Protein AF-A0A2D8RAI4-F1 (afdb_monomer_lite)

Secondary structure (DSSP, 8-state):
----------------------PPPTHHHHHHHHHHHHHHHHHHHHHHHHHHHH-SS-EEHHHHHHHHHSTTT--S-TTGGGSHHHHHHHHHHHHHHHHHHHHH-TTEEEETTEEEE-PPPGGGGS---------------HHHHHHHHHHHTHHHHHHHH-THHHHH--HHHHHHHHHHHHHHHHHHHHHHHHTTSSSSSSS---

Structure (mmCIF, N/CA/C/O backbone):
data_AF-A0A2D8RAI4-F1
#
_entry.id   AF-A0A2D8RAI4-F1
#
loop_
_atom_site.group_PDB
_atom_site.id
_atom_site.type_symbol
_atom_site.label_atom_id
_atom_site.label_alt_id
_atom_site.label_comp_id
_atom_site.label_asym_id
_atom_site.label_entity_id
_atom_site.label_seq_id
_atom_site.pdbx_PDB_ins_code
_atom_site.Cartn_x
_atom_site.Cartn_y
_atom_site.Cartn_z
_atom_site.occupancy
_atom_site.B_iso_or_equiv
_atom_site.auth_seq_id
_atom_site.auth_comp_id
_atom_site.auth_asym_id
_atom_site.auth_atom_id
_atom_site.pdbx_PDB_model_num
ATOM 1 N N . MET A 1 1 ? 15.502 38.979 -84.851 1.00 39.94 1 MET A N 1
ATOM 2 C CA . MET A 1 1 ? 15.389 40.348 -84.299 1.00 39.94 1 MET A CA 1
ATOM 3 C C . MET A 1 1 ? 13.949 40.596 -83.844 1.00 39.94 1 MET A C 1
ATOM 5 O O . MET A 1 1 ? 13.059 40.197 -84.576 1.00 39.94 1 MET A O 1
ATOM 9 N N . GLY A 1 2 ? 13.750 41.269 -82.697 1.00 39.28 2 GLY A N 1
ATOM 10 C CA . GLY A 1 2 ? 12.462 41.803 -82.185 1.00 39.28 2 GLY A CA 1
ATOM 11 C C . GLY A 1 2 ? 11.761 40.862 -81.188 1.00 39.28 2 GLY A C 1
ATOM 12 O O . GLY A 1 2 ? 11.322 39.804 -81.605 1.00 39.28 2 GLY A O 1
ATOM 13 N N . LYS A 1 3 ? 11.843 41.019 -79.855 1.00 44.44 3 LYS A N 1
ATOM 14 C CA . LYS A 1 3 ? 11.396 42.061 -78.887 1.00 44.44 3 LYS A CA 1
ATOM 15 C C . LYS A 1 3 ? 9.892 42.033 -78.548 1.00 44.44 3 LYS A C 1
ATOM 17 O O . LYS A 1 3 ? 9.064 42.036 -79.446 1.00 44.44 3 LYS A O 1
ATOM 22 N N . SER A 1 4 ? 9.643 42.193 -77.238 1.00 44.16 4 SER A N 1
ATOM 23 C CA . SER A 1 4 ? 8.395 42.551 -76.528 1.00 44.16 4 SER A CA 1
ATOM 24 C C . SER A 1 4 ? 7.357 41.470 -76.269 1.00 44.16 4 SER A C 1
ATOM 26 O O . SER A 1 4 ? 7.123 40.630 -77.120 1.00 44.16 4 SER A O 1
ATOM 28 N N . LEU A 1 5 ? 6.573 41.513 -75.190 1.00 44.72 5 LEU A N 1
ATOM 29 C CA . LEU A 1 5 ? 6.597 42.075 -73.818 1.00 44.72 5 LEU A CA 1
ATOM 30 C C . LEU A 1 5 ? 5.154 41.785 -73.331 1.00 44.72 5 LEU A C 1
ATOM 32 O O . LEU A 1 5 ? 4.216 42.018 -74.083 1.00 44.72 5 LEU A O 1
ATOM 36 N N . LEU A 1 6 ? 5.013 41.369 -72.071 1.00 41.34 6 LEU A N 1
ATOM 37 C CA . LEU A 1 6 ? 3.860 41.580 -71.174 1.00 41.34 6 LEU A CA 1
ATOM 38 C C . LEU A 1 6 ? 2.483 40.920 -71.446 1.00 41.34 6 LEU A C 1
ATOM 40 O O . LEU A 1 6 ? 1.712 41.355 -72.288 1.00 41.34 6 LEU A O 1
ATOM 44 N N . GLN A 1 7 ? 2.169 39.948 -70.576 1.00 41.75 7 GLN A N 1
ATOM 45 C CA . GLN A 1 7 ? 1.353 40.108 -69.347 1.00 41.75 7 GLN A CA 1
ATOM 46 C C . GLN A 1 7 ? -0.182 40.310 -69.428 1.00 41.75 7 GLN A C 1
ATOM 48 O O . GLN A 1 7 ? -0.665 41.238 -70.063 1.00 41.75 7 GLN A O 1
ATOM 53 N N . GLN A 1 8 ? -0.857 39.535 -68.547 1.00 42.56 8 GLN A N 1
ATOM 54 C CA . GLN A 1 8 ? -2.230 39.628 -67.978 1.00 42.56 8 GLN A CA 1
ATOM 55 C C . GLN A 1 8 ? -3.366 39.131 -68.888 1.00 42.56 8 GLN A C 1
ATOM 57 O O . GLN A 1 8 ? -3.442 39.520 -70.041 1.00 42.56 8 GLN A O 1
ATOM 62 N N . ASN A 1 9 ? -4.325 38.291 -68.476 1.00 37.28 9 ASN A N 1
ATOM 63 C CA . ASN A 1 9 ? -4.902 37.815 -67.193 1.00 37.28 9 ASN A CA 1
ATOM 64 C C . ASN A 1 9 ? -5.728 36.524 -67.549 1.00 37.28 9 ASN A C 1
ATOM 66 O O . ASN A 1 9 ? -5.782 36.235 -68.746 1.00 37.28 9 ASN A O 1
ATOM 70 N N . PRO A 1 10 ? -6.466 35.779 -66.685 1.00 47.66 10 PRO A N 1
ATOM 71 C CA . PRO A 1 10 ? -6.683 35.853 -65.233 1.00 47.66 10 PRO A CA 1
ATOM 72 C C . PRO A 1 10 ? -6.507 34.488 -64.512 1.00 47.66 10 PRO A C 1
ATOM 74 O O . PRO A 1 10 ? -6.684 33.429 -65.108 1.00 47.66 10 PRO A O 1
ATOM 77 N N . LEU A 1 11 ? -6.240 34.477 -63.203 1.00 39.28 11 LEU A N 1
ATOM 78 C CA . LEU A 1 11 ? -6.459 33.275 -62.387 1.00 39.28 11 LEU A CA 1
ATOM 79 C C . LEU A 1 11 ? -7.321 33.614 -61.177 1.00 39.28 11 LEU A C 1
ATOM 81 O O . LEU A 1 11 ? -6.901 34.298 -60.250 1.00 39.28 11 LEU A O 1
ATOM 85 N N . HIS A 1 12 ? -8.565 33.157 -61.298 1.00 42.28 12 HIS A N 1
ATOM 86 C CA . HIS A 1 12 ? -9.387 32.534 -60.269 1.00 42.28 12 HIS A CA 1
ATOM 87 C C . HIS A 1 12 ? -8.636 32.311 -58.943 1.00 42.28 12 HIS A C 1
ATOM 89 O O . HIS A 1 12 ? -7.762 31.450 -58.851 1.00 42.28 12 HIS A O 1
ATOM 95 N N . CYS A 1 13 ? -8.980 33.083 -57.913 1.00 36.50 13 CYS A N 1
ATOM 96 C CA . CYS A 1 13 ? -8.665 32.705 -56.541 1.00 36.50 13 CYS A CA 1
ATOM 97 C C . CYS A 1 13 ? -9.749 31.722 -56.106 1.00 36.50 13 CYS A C 1
ATOM 99 O O . CYS A 1 13 ? -10.790 32.132 -55.598 1.00 36.50 13 CYS A O 1
ATOM 101 N N . ASP A 1 14 ? -9.530 30.440 -56.396 1.00 39.19 14 ASP A N 1
ATOM 102 C CA . ASP A 1 14 ? -10.228 29.378 -55.687 1.00 39.19 14 ASP A CA 1
ATOM 103 C C . ASP A 1 14 ? -9.869 29.437 -54.205 1.00 39.19 14 ASP A C 1
ATOM 105 O O . ASP A 1 14 ? -8.724 29.682 -53.808 1.00 39.19 14 ASP A O 1
ATOM 109 N N . GLU A 1 15 ? -10.911 29.243 -53.412 1.00 50.91 15 GLU A N 1
ATOM 110 C CA . GLU A 1 15 ? -10.854 29.020 -51.987 1.00 50.91 15 GLU A CA 1
ATOM 111 C C . GLU A 1 15 ? -9.975 27.814 -51.625 1.00 50.91 15 GLU A C 1
ATOM 113 O O . GLU A 1 15 ? -9.640 26.961 -52.446 1.00 50.91 15 GLU A O 1
ATOM 118 N N . ASP A 1 16 ? -9.700 27.731 -50.327 1.00 47.22 16 ASP A N 1
ATOM 119 C CA . ASP A 1 16 ? -9.258 26.532 -49.618 1.00 47.22 16 ASP A CA 1
ATOM 120 C C . ASP A 1 16 ? -7.738 26.366 -49.440 1.00 47.22 16 ASP A C 1
ATOM 122 O O . ASP A 1 16 ? -7.082 25.395 -49.831 1.00 47.22 16 ASP A O 1
ATOM 126 N N . SER A 1 17 ? -7.155 27.335 -48.729 1.00 44.81 17 SER A N 1
ATOM 127 C CA . SER A 1 17 ? -5.914 27.104 -47.987 1.00 44.81 17 SER A CA 1
ATOM 128 C C . SER A 1 17 ? -6.204 26.319 -46.707 1.00 44.81 17 SER A C 1
ATOM 130 O O . SER A 1 17 ? -6.358 26.882 -45.628 1.00 44.81 17 SER A O 1
ATOM 132 N N . ARG A 1 18 ? -6.250 24.996 -46.880 1.00 43.22 18 ARG A N 1
ATOM 133 C CA . ARG A 1 18 ? -5.755 23.944 -45.976 1.00 43.22 18 ARG A CA 1
ATOM 134 C C . ARG A 1 18 ? -5.589 24.369 -44.517 1.00 43.22 18 ARG A C 1
ATOM 136 O O . ARG A 1 18 ? -4.533 24.852 -44.107 1.00 43.22 18 ARG A O 1
ATOM 143 N N . SER A 1 19 ? -6.580 24.013 -43.704 1.00 45.97 19 SER A N 1
ATOM 144 C CA . SER A 1 19 ? -6.338 23.671 -42.305 1.00 45.97 19 SER A CA 1
ATOM 145 C C . SER A 1 19 ? -5.272 22.572 -42.238 1.00 45.97 19 SER A C 1
ATOM 147 O O . SER A 1 19 ? -5.508 21.427 -42.622 1.00 45.97 19 SER A O 1
ATOM 149 N N . ALA A 1 20 ? -4.074 22.924 -41.778 1.00 47.94 20 ALA A N 1
ATOM 150 C CA . ALA A 1 20 ? -3.104 21.938 -41.332 1.00 47.94 20 ALA A CA 1
ATOM 151 C C . ALA A 1 20 ? -3.687 21.225 -40.097 1.00 47.94 20 ALA A C 1
ATOM 153 O O . ALA A 1 20 ? -4.141 21.912 -39.179 1.00 47.94 20 ALA A O 1
ATOM 154 N N . PRO A 1 21 ? -3.691 19.883 -40.029 1.00 47.69 21 PRO A N 1
ATOM 155 C CA . PRO A 1 21 ? -4.052 19.202 -38.799 1.00 47.69 21 PRO A CA 1
ATOM 156 C C . PRO A 1 21 ? -2.964 19.494 -37.763 1.00 47.69 21 PRO A C 1
ATOM 158 O O . PRO A 1 21 ? -1.830 19.025 -37.876 1.00 47.69 21 PRO A O 1
ATOM 161 N N . THR A 1 22 ? -3.299 20.306 -36.762 1.00 54.38 22 THR A N 1
ATOM 162 C CA . THR A 1 22 ? -2.520 20.429 -35.534 1.00 54.38 22 THR A CA 1
ATOM 163 C C . THR A 1 22 ? -2.446 19.040 -34.911 1.00 54.38 22 THR A C 1
ATOM 165 O O . THR A 1 22 ? -3.451 18.513 -34.442 1.00 54.38 22 THR A O 1
ATOM 168 N N . LEU A 1 23 ? -1.269 18.415 -34.957 1.00 54.53 23 LEU A N 1
ATOM 169 C CA . LEU A 1 23 ? -0.981 17.222 -34.168 1.00 54.53 23 LEU A CA 1
ATOM 170 C C . LEU A 1 23 ? -1.236 17.579 -32.694 1.00 54.53 23 LEU A C 1
ATOM 172 O O . LEU A 1 23 ? -0.573 18.498 -32.202 1.00 54.53 23 LEU A O 1
ATOM 176 N N . PRO A 1 24 ? -2.171 16.919 -31.986 1.00 52.09 24 PRO A N 1
ATOM 177 C CA . PRO A 1 24 ? -2.300 17.125 -30.554 1.00 52.09 24 PRO A CA 1
ATOM 178 C C . PRO A 1 24 ? -0.996 16.683 -29.882 1.00 52.09 24 PRO A C 1
ATOM 180 O O . PRO A 1 24 ? -0.427 15.629 -30.183 1.00 52.09 24 PRO A O 1
ATOM 183 N N . CYS A 1 25 ? -0.469 17.562 -29.037 1.00 43.69 25 CYS A N 1
ATOM 184 C CA . CYS A 1 25 ? 0.792 17.385 -28.342 1.00 43.69 25 CYS A CA 1
ATOM 185 C C . CYS A 1 25 ? 0.736 16.155 -27.425 1.00 43.69 25 CYS A C 1
ATOM 187 O O . CYS A 1 25 ? -0.172 16.002 -26.618 1.00 43.69 25 CYS A O 1
ATOM 189 N N . ARG A 1 26 ? 1.810 15.358 -27.443 1.00 53.88 26 ARG A N 1
ATOM 190 C CA . ARG A 1 26 ? 2.151 14.253 -26.515 1.00 53.88 26 ARG A CA 1
ATOM 191 C C . ARG A 1 26 ? 1.987 14.581 -25.010 1.00 53.88 26 ARG A C 1
ATOM 193 O O . ARG A 1 26 ? 2.066 13.694 -24.166 1.00 53.88 26 ARG A O 1
ATOM 200 N N . THR A 1 27 ? 1.798 15.852 -24.660 1.00 59.59 27 THR A N 1
ATOM 201 C CA . THR A 1 27 ? 1.516 16.338 -23.305 1.00 59.59 27 THR A CA 1
ATOM 202 C C . THR A 1 27 ? 0.101 16.010 -22.833 1.00 59.59 27 THR A C 1
ATOM 20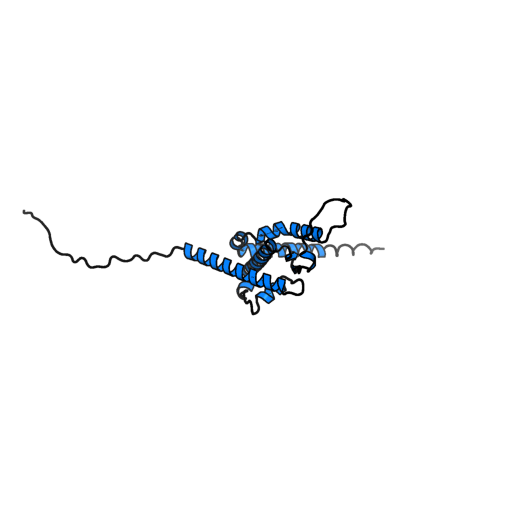4 O O . THR A 1 27 ? -0.075 15.769 -21.639 1.00 59.59 27 THR A O 1
ATOM 207 N N . ASP A 1 28 ? -0.879 15.946 -23.738 1.00 64.50 28 ASP A N 1
ATOM 208 C CA . ASP A 1 28 ? -2.281 15.688 -23.381 1.00 64.50 28 ASP A CA 1
ATOM 209 C C . ASP A 1 28 ? -2.460 14.268 -22.813 1.00 64.50 28 ASP A C 1
ATOM 211 O O . ASP A 1 28 ? -3.159 14.074 -21.816 1.00 64.50 28 ASP A O 1
ATOM 215 N N . ASP A 1 29 ? -1.714 13.293 -23.344 1.00 68.75 29 ASP A N 1
ATOM 216 C CA . ASP A 1 29 ? -1.718 11.903 -22.868 1.00 68.75 29 ASP A CA 1
ATOM 217 C C . ASP A 1 29 ? -1.158 11.766 -21.441 1.00 68.75 29 ASP A C 1
ATOM 219 O O . ASP A 1 29 ? -1.716 11.058 -20.599 1.00 68.75 29 ASP A O 1
ATOM 223 N N . MET A 1 30 ? -0.062 12.468 -21.129 1.00 69.62 30 MET A N 1
ATOM 224 C CA . MET A 1 30 ? 0.560 12.416 -19.799 1.00 69.62 30 MET A CA 1
ATOM 225 C C . MET A 1 30 ? -0.282 13.123 -18.735 1.00 69.62 30 MET A C 1
ATOM 227 O O . MET A 1 30 ? -0.356 12.653 -17.597 1.00 69.62 30 MET A O 1
ATOM 231 N N . VAL A 1 31 ? -0.916 14.243 -19.093 1.00 77.50 31 VAL A N 1
ATOM 232 C CA . VAL A 1 31 ? -1.837 14.966 -18.206 1.00 77.50 31 VAL A CA 1
ATOM 233 C C . VAL A 1 31 ? -3.068 14.107 -17.917 1.00 77.50 31 VAL A C 1
ATOM 235 O O . VAL A 1 31 ? -3.443 13.961 -16.754 1.00 77.50 31 VAL A O 1
ATOM 238 N N . SER A 1 32 ? -3.632 13.466 -18.943 1.00 79.94 32 SER A N 1
ATOM 239 C CA . SER A 1 32 ? -4.766 12.546 -18.806 1.00 79.94 32 SER A CA 1
ATOM 240 C C . SER A 1 32 ? -4.432 11.342 -17.913 1.00 79.94 32 SER A C 1
ATOM 242 O O . SER A 1 32 ? -5.171 11.029 -16.979 1.00 79.94 32 SER A O 1
ATOM 244 N N . MET A 1 33 ? -3.263 10.720 -18.105 1.00 76.06 33 MET A N 1
ATOM 245 C CA . MET A 1 33 ? -2.814 9.595 -17.277 1.00 76.06 33 MET A CA 1
ATOM 246 C C . MET A 1 33 ? -2.600 9.992 -15.809 1.00 76.06 33 MET A C 1
ATOM 248 O O . MET A 1 33 ? -3.002 9.259 -14.904 1.00 76.06 33 MET A O 1
ATOM 252 N N . ARG A 1 34 ? -2.000 11.163 -15.555 1.00 79.50 34 ARG A N 1
ATOM 253 C CA . ARG A 1 34 ? -1.833 11.693 -14.192 1.00 79.50 34 ARG A CA 1
ATOM 254 C C . ARG A 1 34 ? -3.176 11.997 -13.534 1.00 79.50 34 ARG A C 1
ATOM 256 O O . ARG A 1 34 ? -3.349 11.682 -12.361 1.00 79.50 34 ARG A O 1
ATOM 263 N N . ALA A 1 35 ? -4.132 12.553 -14.276 1.00 81.75 35 ALA A N 1
ATOM 264 C CA . ALA A 1 35 ? -5.482 12.791 -13.776 1.00 81.75 35 ALA A CA 1
ATOM 265 C C . ALA A 1 35 ? -6.194 11.476 -13.407 1.00 81.75 35 ALA A C 1
ATOM 267 O O . ALA A 1 35 ? -6.751 11.369 -12.315 1.00 81.75 35 ALA A O 1
ATOM 268 N N . ALA A 1 36 ? -6.101 10.452 -14.261 1.00 79.75 36 ALA A N 1
ATOM 269 C CA . ALA A 1 36 ? -6.667 9.131 -13.993 1.00 79.75 36 ALA A CA 1
ATOM 270 C C . ALA A 1 36 ? -6.044 8.466 -12.752 1.00 79.75 36 ALA A C 1
ATOM 272 O O . ALA A 1 36 ? -6.755 7.870 -11.939 1.00 79.75 36 ALA A O 1
ATOM 273 N N . LEU A 1 37 ? -4.725 8.597 -12.568 1.00 84.88 37 LEU A N 1
ATOM 274 C CA . LEU A 1 37 ? -4.039 8.102 -11.374 1.00 84.88 37 LEU A CA 1
ATOM 275 C C . LEU A 1 37 ? -4.536 8.805 -10.107 1.00 84.88 37 LEU A C 1
ATOM 277 O O . LEU A 1 37 ? -4.871 8.134 -9.133 1.00 84.88 37 LEU A O 1
ATOM 281 N N . SER A 1 38 ? -4.623 10.136 -10.128 1.00 88.12 38 SER A N 1
ATOM 282 C CA . SER A 1 38 ? -5.128 10.924 -9.000 1.00 88.12 38 SER A CA 1
ATOM 283 C C . SER A 1 38 ? -6.557 10.532 -8.628 1.00 88.12 38 SER A C 1
ATOM 285 O O . SER A 1 38 ? -6.842 10.301 -7.455 1.00 88.12 38 SER A O 1
ATOM 287 N N . GLN A 1 39 ? -7.434 10.365 -9.622 1.00 86.12 39 GLN A N 1
ATOM 288 C CA . GLN A 1 39 ? -8.810 9.919 -9.403 1.00 86.12 39 GLN A CA 1
ATOM 289 C C . GLN A 1 39 ? -8.860 8.521 -8.773 1.00 86.12 39 GLN A C 1
ATOM 291 O O . GLN A 1 39 ? -9.650 8.260 -7.865 1.00 86.12 39 GLN A O 1
ATOM 296 N N . ARG A 1 40 ? -7.985 7.614 -9.219 1.00 86.12 40 ARG A N 1
ATOM 297 C CA . ARG A 1 40 ? -7.876 6.274 -8.637 1.00 86.12 40 ARG A CA 1
ATOM 298 C C . ARG A 1 40 ? -7.392 6.314 -7.187 1.00 86.12 40 ARG A C 1
ATOM 300 O O . ARG A 1 40 ? -7.925 5.578 -6.360 1.00 86.12 40 ARG A O 1
ATOM 307 N N . ILE A 1 41 ? -6.408 7.159 -6.876 1.00 89.94 41 ILE A N 1
ATOM 308 C CA . ILE A 1 41 ? -5.913 7.357 -5.505 1.00 89.94 41 ILE A CA 1
ATOM 309 C C . ILE A 1 41 ? -7.037 7.881 -4.610 1.00 89.94 41 ILE A C 1
ATOM 311 O O . ILE A 1 41 ? -7.236 7.361 -3.516 1.00 89.94 41 ILE A O 1
ATOM 315 N N . GLU A 1 42 ? -7.806 8.864 -5.072 1.00 90.44 42 GLU A N 1
ATOM 316 C CA . GLU A 1 42 ? -8.934 9.410 -4.315 1.00 90.44 42 GLU A CA 1
ATOM 317 C C . GLU A 1 42 ? -10.004 8.344 -4.040 1.00 90.44 42 GLU A C 1
ATOM 319 O O . GLU A 1 42 ? -10.425 8.169 -2.895 1.00 90.44 42 GLU A O 1
ATOM 324 N N . ALA A 1 43 ? -10.379 7.561 -5.056 1.00 87.44 43 ALA A N 1
ATOM 325 C CA . ALA A 1 43 ? -11.323 6.458 -4.896 1.00 87.44 43 ALA A CA 1
ATOM 326 C C . ALA A 1 43 ? -10.834 5.416 -3.872 1.00 87.44 43 ALA A C 1
ATOM 328 O O . ALA A 1 43 ? -11.613 4.958 -3.032 1.00 87.44 43 ALA A O 1
ATOM 329 N N . LEU A 1 44 ? -9.539 5.075 -3.897 1.00 89.56 44 LEU A N 1
ATOM 330 C CA . LEU A 1 44 ? -8.926 4.182 -2.911 1.00 89.56 44 LEU A CA 1
ATOM 331 C C . LEU A 1 44 ? -8.945 4.786 -1.504 1.00 89.56 44 LEU A C 1
ATOM 333 O O . LEU A 1 44 ? -9.309 4.091 -0.560 1.00 89.56 44 LEU A O 1
ATOM 337 N N . GLN A 1 45 ? -8.599 6.066 -1.346 1.00 92.31 45 GLN A N 1
ATOM 338 C CA . GLN A 1 45 ? -8.626 6.744 -0.047 1.00 92.31 45 GLN A CA 1
ATOM 339 C C . GLN A 1 45 ? -10.035 6.757 0.560 1.00 92.31 45 GLN A C 1
ATOM 341 O O . GLN A 1 45 ? -10.185 6.472 1.748 1.00 92.31 45 GLN A O 1
ATOM 346 N N . LEU A 1 46 ? -11.066 7.028 -0.246 1.00 90.94 46 LEU A N 1
ATOM 347 C CA . LEU A 1 46 ? -12.461 6.999 0.200 1.00 90.94 46 LEU A CA 1
ATOM 348 C C . LEU A 1 46 ? -12.890 5.589 0.625 1.00 90.94 46 LEU A C 1
ATOM 350 O O . LEU A 1 46 ? -13.431 5.408 1.717 1.00 90.94 46 LEU A O 1
ATOM 354 N N . ALA A 1 47 ? -12.610 4.584 -0.207 1.00 89.81 47 ALA A N 1
ATOM 355 C CA . ALA A 1 47 ? -12.970 3.198 0.075 1.00 89.81 47 ALA A CA 1
ATOM 356 C C . ALA A 1 47 ? -12.260 2.654 1.323 1.00 89.81 47 ALA A C 1
ATOM 358 O O . ALA A 1 47 ? -12.903 2.092 2.208 1.00 89.81 47 ALA A O 1
ATOM 359 N N . ILE A 1 48 ? -10.943 2.856 1.422 1.00 90.56 48 ILE A N 1
ATOM 360 C CA . ILE A 1 48 ? -10.135 2.417 2.565 1.00 90.56 48 ILE A CA 1
ATOM 361 C C . ILE A 1 48 ? -10.579 3.140 3.838 1.00 90.56 48 ILE A C 1
ATOM 363 O O . ILE A 1 48 ? -10.759 2.492 4.866 1.00 90.56 48 ILE A O 1
ATOM 367 N N . GLY A 1 49 ? -10.792 4.458 3.780 1.00 88.94 49 GLY A N 1
ATOM 368 C CA . GLY A 1 49 ? -11.249 5.235 4.931 1.00 88.94 49 GLY A CA 1
ATOM 369 C C . GLY A 1 49 ? -12.577 4.720 5.488 1.00 88.94 49 GLY A C 1
ATOM 370 O O . GLY A 1 49 ? -12.699 4.506 6.696 1.00 88.94 49 GLY A O 1
ATOM 371 N N . GLU A 1 50 ? -13.546 4.440 4.614 1.00 89.12 50 GLU A N 1
ATOM 372 C CA . GLU A 1 50 ? -14.836 3.893 5.041 1.00 89.12 50 GLU A CA 1
ATOM 373 C C . GLU A 1 50 ? -14.705 2.472 5.600 1.00 89.12 50 GLU A C 1
ATOM 375 O O . GLU A 1 50 ? -15.288 2.166 6.644 1.00 89.12 50 GLU A O 1
ATOM 380 N N . LEU A 1 51 ? -13.895 1.615 4.971 1.00 88.94 51 LEU A N 1
ATOM 381 C CA . LEU A 1 51 ? -13.628 0.267 5.474 1.00 88.94 51 LEU A CA 1
ATOM 382 C C . LEU A 1 51 ? -13.010 0.301 6.872 1.00 88.94 51 LEU A C 1
ATOM 384 O O . LEU A 1 51 ? -13.485 -0.393 7.764 1.00 88.94 51 LEU A O 1
ATOM 388 N N . LEU A 1 52 ? -11.998 1.137 7.104 1.00 89.12 52 LEU A N 1
ATOM 389 C CA . LEU A 1 52 ? -11.348 1.233 8.413 1.00 89.12 52 LEU A CA 1
ATOM 390 C C . LEU A 1 52 ? -12.300 1.745 9.502 1.00 89.12 52 LEU A C 1
ATOM 392 O O . LEU A 1 52 ? -12.283 1.236 10.623 1.00 89.12 52 LEU A O 1
ATOM 396 N N . ARG A 1 53 ? -13.169 2.705 9.169 1.00 85.69 53 ARG A N 1
ATOM 397 C CA . ARG A 1 53 ? -14.134 3.288 10.111 1.00 85.69 53 ARG A CA 1
ATOM 398 C C . ARG A 1 53 ? -15.273 2.327 10.461 1.00 85.69 53 ARG A C 1
ATOM 400 O O . ARG A 1 53 ? -15.733 2.303 11.606 1.00 85.69 53 ARG A O 1
ATOM 407 N N . THR A 1 54 ? -15.734 1.543 9.488 1.00 85.56 54 THR A N 1
ATOM 408 C CA . THR A 1 54 ? -16.842 0.586 9.652 1.00 85.56 54 THR A CA 1
ATOM 409 C C . THR A 1 54 ? -16.393 -0.758 10.214 1.00 85.56 54 THR A C 1
ATOM 411 O O . THR A 1 54 ? -17.191 -1.452 10.853 1.00 85.56 54 THR A O 1
ATOM 414 N N . ASN A 1 55 ? -15.122 -1.127 10.036 1.00 81.81 55 ASN A N 1
ATOM 415 C CA . ASN A 1 55 ? -14.614 -2.404 10.510 1.00 81.81 55 ASN A CA 1
ATOM 416 C C . ASN A 1 55 ? -14.656 -2.496 12.046 1.00 81.81 55 ASN A C 1
ATOM 418 O O . ASN A 1 55 ? -14.439 -1.528 12.785 1.00 81.81 55 ASN A O 1
ATOM 422 N N . ARG A 1 56 ? -14.957 -3.691 12.560 1.00 69.94 56 ARG A N 1
ATOM 423 C CA . ARG A 1 56 ? -15.069 -3.952 14.004 1.00 69.94 56 ARG A CA 1
ATOM 424 C C . ARG A 1 56 ? -13.726 -4.242 14.677 1.00 69.94 56 ARG A C 1
ATOM 426 O O . ARG A 1 56 ? -13.683 -4.233 15.901 1.00 69.94 56 ARG A O 1
ATOM 433 N N . GLY A 1 57 ? -12.649 -4.425 13.914 1.00 75.94 57 GLY A N 1
ATOM 434 C CA . GLY A 1 57 ? -11.313 -4.705 14.440 1.00 75.94 57 GLY A CA 1
ATOM 435 C C . GLY A 1 57 ? -10.194 -4.388 13.442 1.00 75.94 57 GLY A C 1
ATOM 436 O O . GLY A 1 57 ? -10.470 -3.826 12.380 1.00 75.94 57 GLY A O 1
ATOM 437 N N . PRO A 1 58 ? -8.936 -4.724 13.777 1.00 79.38 58 PRO A N 1
ATOM 438 C CA . PRO A 1 58 ? -7.816 -4.577 12.855 1.00 79.38 58 PRO A CA 1
ATOM 439 C C . PRO A 1 58 ? -8.016 -5.459 11.616 1.00 79.38 58 PRO A C 1
ATOM 441 O O . PRO A 1 58 ? -8.510 -6.582 11.713 1.00 79.38 58 PRO A O 1
ATOM 444 N N . THR A 1 59 ? -7.625 -4.948 10.452 1.00 83.88 59 THR A N 1
ATOM 445 C CA . THR A 1 59 ? -7.623 -5.685 9.182 1.00 83.88 59 THR A CA 1
ATOM 446 C C . THR A 1 59 ? -6.199 -5.959 8.740 1.00 83.88 59 THR A C 1
ATOM 448 O O . THR A 1 59 ? -5.295 -5.171 9.005 1.00 83.88 59 THR A O 1
ATOM 451 N N . THR A 1 60 ? -5.990 -7.059 8.030 1.00 86.62 60 THR A N 1
ATOM 452 C CA . THR A 1 60 ? -4.727 -7.299 7.327 1.00 86.62 60 THR A CA 1
ATOM 453 C C . THR A 1 60 ? -4.734 -6.648 5.944 1.00 86.62 60 THR A C 1
ATOM 455 O O . THR A 1 60 ? -5.802 -6.398 5.377 1.00 86.62 60 THR A O 1
ATOM 458 N N . GLU A 1 61 ? -3.551 -6.416 5.369 1.00 84.44 61 GLU A N 1
ATOM 459 C CA . GLU A 1 61 ? -3.401 -5.965 3.975 1.00 84.44 61 GLU A CA 1
ATOM 460 C C . GLU A 1 61 ? -4.145 -6.894 3.001 1.00 84.44 61 GLU A C 1
ATOM 462 O O . GLU A 1 61 ? -4.891 -6.437 2.139 1.00 84.44 61 GLU A O 1
ATOM 467 N N . GLN A 1 62 ? -3.998 -8.209 3.178 1.00 82.50 62 GLN A N 1
ATOM 468 C CA . GLN A 1 62 ? -4.639 -9.213 2.327 1.00 82.50 62 GLN A CA 1
ATOM 469 C C . GLN A 1 62 ? -6.169 -9.101 2.371 1.00 82.50 62 GLN A C 1
ATOM 471 O O . GLN A 1 62 ? -6.823 -9.122 1.330 1.00 82.50 62 GLN A O 1
ATOM 476 N N . GLN A 1 63 ? -6.748 -8.921 3.561 1.00 84.19 63 GLN A N 1
ATOM 477 C CA . GLN A 1 63 ? -8.192 -8.715 3.719 1.00 84.19 63 GLN A CA 1
ATOM 478 C C . GLN A 1 63 ? -8.657 -7.392 3.103 1.00 84.19 63 GLN A C 1
ATOM 480 O O . GLN A 1 63 ? -9.728 -7.341 2.492 1.00 84.19 63 GLN A O 1
ATOM 485 N N . LEU A 1 64 ? -7.848 -6.335 3.217 1.00 84.56 64 LEU A N 1
ATOM 486 C CA . LEU A 1 64 ? -8.135 -5.044 2.598 1.00 84.56 64 LEU A CA 1
ATOM 487 C C . LEU A 1 64 ? -8.171 -5.174 1.068 1.00 84.56 64 LEU A C 1
ATOM 489 O O . LEU A 1 64 ? -9.147 -4.766 0.442 1.00 84.56 64 LEU A O 1
ATOM 493 N N . ILE A 1 65 ? -7.162 -5.822 0.475 1.00 83.12 65 ILE A N 1
ATOM 494 C CA . ILE A 1 65 ? -7.090 -6.097 -0.968 1.00 83.12 65 ILE A CA 1
ATOM 495 C C . ILE A 1 65 ? -8.290 -6.929 -1.427 1.00 83.12 65 ILE A C 1
ATOM 497 O O . ILE A 1 65 ? -8.938 -6.580 -2.413 1.00 83.12 65 ILE A O 1
ATOM 501 N N . GLN A 1 66 ? -8.630 -8.007 -0.717 1.00 83.06 66 GLN A N 1
ATOM 502 C CA . GLN A 1 66 ? -9.772 -8.861 -1.070 1.00 83.06 66 GLN A CA 1
ATOM 503 C C . GLN A 1 66 ? -11.097 -8.089 -1.050 1.00 83.06 66 GLN A C 1
ATOM 505 O O . GLN A 1 66 ? -11.917 -8.234 -1.961 1.00 83.06 66 GLN A O 1
ATOM 510 N N . THR A 1 67 ? -11.284 -7.228 -0.048 1.00 82.56 67 THR A N 1
ATOM 511 C CA . THR A 1 67 ? -12.497 -6.415 0.092 1.00 82.56 67 THR A CA 1
ATOM 512 C C . THR A 1 67 ? -12.592 -5.360 -1.010 1.00 82.56 67 THR A C 1
ATOM 514 O O . THR A 1 67 ? -13.644 -5.213 -1.625 1.00 82.56 67 THR A O 1
ATOM 517 N N . LEU A 1 68 ? -11.486 -4.680 -1.328 1.00 83.50 68 LEU A N 1
ATOM 518 C CA . LEU A 1 68 ? -11.421 -3.685 -2.408 1.00 83.50 68 LEU A CA 1
ATOM 519 C C . LEU A 1 68 ? -11.556 -4.300 -3.813 1.00 83.50 68 LEU A C 1
ATOM 521 O O . LEU A 1 68 ? -11.974 -3.613 -4.748 1.00 83.50 68 LEU A O 1
ATOM 525 N N . SER A 1 69 ? -11.208 -5.581 -3.965 1.00 81.00 69 SER A N 1
ATOM 526 C CA . SER A 1 69 ? -11.370 -6.343 -5.213 1.00 81.00 69 SER A CA 1
ATOM 527 C C . SER A 1 69 ? -12.808 -6.818 -5.437 1.00 81.00 69 SER A C 1
ATOM 529 O O . SER A 1 69 ? -13.184 -7.125 -6.565 1.00 81.00 69 SER A O 1
ATOM 531 N N . SER A 1 70 ? -13.614 -6.885 -4.378 1.00 77.25 70 SER A N 1
ATOM 532 C CA . SER A 1 70 ? -14.993 -7.375 -4.430 1.00 77.25 70 SER A CA 1
ATOM 533 C C . SER A 1 70 ? -15.996 -6.212 -4.542 1.00 77.25 70 SER A C 1
ATOM 535 O O . SER A 1 70 ? -15.679 -5.076 -4.167 1.00 77.25 70 SER A O 1
ATOM 537 N N . PRO A 1 71 ? -17.224 -6.443 -5.048 1.00 76.00 71 PRO A N 1
ATOM 538 C CA . PRO A 1 71 ? -18.302 -5.458 -4.956 1.00 76.00 71 PRO A CA 1
ATOM 539 C C . PRO A 1 71 ? -18.551 -5.056 -3.489 1.00 76.00 71 PRO A C 1
ATOM 541 O O . PRO A 1 71 ? -18.471 -5.921 -2.614 1.00 76.00 71 PRO A O 1
ATOM 544 N N . PRO A 1 72 ? -18.856 -3.778 -3.188 1.00 77.00 72 PRO A N 1
ATOM 545 C CA . PRO A 1 72 ? -19.263 -2.702 -4.104 1.00 77.00 72 PRO A CA 1
ATOM 546 C C . PRO A 1 72 ? -18.116 -1.865 -4.696 1.00 77.00 72 PRO A C 1
ATOM 548 O O . PRO A 1 72 ? -18.382 -0.990 -5.513 1.00 77.00 72 PRO A O 1
ATOM 551 N N . TYR A 1 73 ? -16.865 -2.098 -4.288 1.00 77.69 73 TYR A N 1
ATOM 552 C CA . TYR A 1 73 ? -15.739 -1.241 -4.669 1.00 77.69 73 TYR A CA 1
ATOM 553 C C . TYR A 1 73 ? -15.207 -1.570 -6.065 1.00 77.69 73 TYR A C 1
ATOM 555 O O . TYR A 1 73 ? -15.112 -0.676 -6.901 1.00 77.69 73 TYR A O 1
ATOM 563 N N . ALA A 1 74 ? -14.857 -2.841 -6.312 1.00 75.94 74 ALA A N 1
ATOM 564 C CA . ALA A 1 74 ? -14.278 -3.316 -7.577 1.00 75.94 74 ALA A CA 1
ATOM 565 C C . ALA A 1 74 ? -13.139 -2.415 -8.126 1.00 75.94 74 ALA A C 1
ATOM 567 O O . ALA A 1 74 ? -12.990 -2.237 -9.333 1.00 75.94 74 ALA A O 1
ATOM 568 N N . LEU A 1 75 ? -12.325 -1.835 -7.232 1.00 72.88 75 LEU A N 1
ATOM 569 C CA . LEU A 1 75 ? -11.277 -0.852 -7.567 1.00 72.88 75 LEU A CA 1
ATOM 570 C C . LEU A 1 75 ? -9.960 -1.507 -8.025 1.00 72.88 75 LEU A C 1
ATOM 572 O O . LEU A 1 75 ? -9.010 -0.831 -8.448 1.00 72.88 75 LEU A O 1
ATOM 576 N N . ILE A 1 76 ? -9.881 -2.832 -7.906 1.00 73.12 76 ILE A N 1
ATOM 577 C CA . ILE A 1 76 ? -8.695 -3.631 -8.195 1.00 73.12 76 ILE A CA 1
ATOM 578 C C . ILE A 1 76 ? -8.983 -4.505 -9.409 1.00 73.12 76 ILE A C 1
ATOM 580 O O . ILE A 1 76 ? -9.828 -5.396 -9.371 1.00 73.12 76 ILE A O 1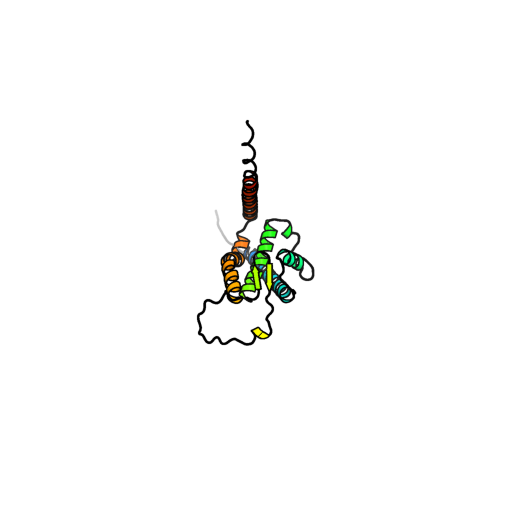
ATOM 584 N N . ASP A 1 77 ? -8.245 -4.251 -10.487 1.00 70.62 77 ASP A N 1
ATOM 585 C CA . ASP A 1 77 ? -8.312 -5.068 -11.688 1.00 70.62 77 ASP A CA 1
ATOM 586 C C . ASP A 1 77 ? -7.484 -6.347 -11.508 1.00 70.62 77 ASP A C 1
ATOM 588 O O . ASP A 1 77 ? -6.272 -6.318 -11.271 1.00 70.62 77 ASP A O 1
ATOM 592 N N . SER A 1 78 ? -8.157 -7.483 -11.671 1.00 63.53 78 SER A N 1
ATOM 593 C CA . SER A 1 78 ? -7.561 -8.817 -11.653 1.00 63.53 78 SER A CA 1
ATOM 594 C C . SER A 1 78 ? -6.451 -9.026 -12.693 1.00 63.53 78 SER A C 1
ATOM 596 O O . SER A 1 78 ? -5.584 -9.875 -12.481 1.00 63.53 78 SER A O 1
ATOM 598 N N . ALA A 1 79 ? -6.425 -8.257 -13.789 1.00 62.16 79 ALA A N 1
ATOM 599 C CA . ALA A 1 79 ? -5.353 -8.327 -14.781 1.00 62.16 79 ALA A CA 1
ATOM 600 C C . ALA A 1 79 ? -4.013 -7.801 -14.231 1.00 62.16 79 ALA A C 1
ATOM 602 O O . ALA A 1 79 ? -2.963 -8.387 -14.504 1.00 62.16 79 ALA A O 1
ATOM 603 N N . GLY A 1 80 ? -4.047 -6.758 -13.392 1.00 62.47 80 GLY A N 1
ATOM 604 C CA . GLY A 1 80 ? -2.856 -6.187 -12.752 1.00 62.47 80 GLY A CA 1
ATOM 605 C C . GLY A 1 80 ? -2.220 -7.125 -11.721 1.00 62.47 80 GLY A C 1
ATOM 606 O O . GLY A 1 80 ? -0.997 -7.197 -11.620 1.00 62.47 80 GLY A O 1
ATOM 607 N N . LEU A 1 81 ? -3.035 -7.932 -11.035 1.00 69.25 81 LEU A N 1
ATOM 608 C CA . LEU A 1 81 ? -2.590 -8.901 -10.022 1.00 69.25 81 LEU A CA 1
ATOM 609 C C . LEU A 1 81 ? -1.771 -10.077 -10.587 1.00 69.25 81 LEU A C 1
ATOM 611 O O . LEU A 1 81 ? -1.168 -10.826 -9.823 1.00 69.25 81 LEU A O 1
ATOM 615 N N . ARG A 1 82 ? -1.751 -10.273 -11.913 1.00 74.38 82 ARG A N 1
ATOM 616 C CA . ARG A 1 82 ? -1.059 -11.406 -12.558 1.00 74.38 82 ARG A CA 1
ATOM 617 C C . ARG A 1 82 ? 0.413 -11.144 -12.860 1.00 74.38 82 ARG A C 1
ATOM 619 O O . ARG A 1 82 ? 1.130 -12.083 -13.193 1.00 74.38 82 ARG A O 1
ATOM 626 N N . SER A 1 83 ? 0.863 -9.892 -12.774 1.00 79.94 83 SER A N 1
ATOM 627 C CA . SER A 1 83 ? 2.254 -9.521 -13.042 1.00 79.94 83 SER A CA 1
ATOM 628 C C . SER A 1 83 ? 2.942 -9.028 -11.765 1.00 79.94 83 SER A C 1
ATOM 630 O O . SER A 1 83 ? 2.312 -8.312 -10.98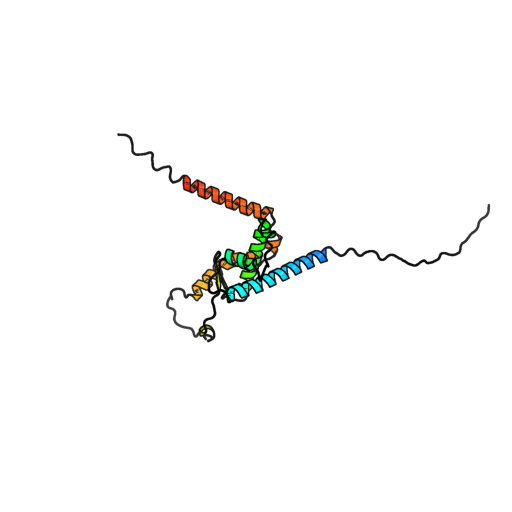5 1.00 79.94 83 SER A O 1
ATOM 632 N N . PRO A 1 84 ? 4.234 -9.344 -11.545 1.00 82.44 84 PRO A N 1
ATOM 633 C CA . PRO A 1 84 ? 4.985 -8.816 -10.404 1.00 82.44 84 PRO A CA 1
ATOM 634 C C . PRO A 1 84 ? 4.966 -7.285 -10.337 1.00 82.44 84 PRO A C 1
ATOM 636 O O . PRO A 1 84 ? 4.805 -6.714 -9.262 1.00 82.44 84 PRO A O 1
ATOM 639 N N . LEU A 1 85 ? 5.061 -6.621 -11.495 1.00 82.31 85 LEU A N 1
ATOM 640 C CA . LEU A 1 85 ? 4.986 -5.165 -11.583 1.00 82.31 85 LEU A CA 1
ATOM 641 C C . LEU A 1 85 ? 3.604 -4.637 -11.174 1.00 82.31 85 LEU A C 1
ATOM 643 O O . LEU A 1 85 ? 3.524 -3.692 -10.400 1.00 82.31 85 LEU A O 1
ATOM 647 N N . GLY A 1 86 ? 2.517 -5.242 -11.655 1.00 81.56 86 GLY A N 1
ATOM 648 C CA . GLY A 1 86 ? 1.165 -4.800 -11.309 1.00 81.56 86 GLY A CA 1
ATOM 649 C C . GLY A 1 86 ? 0.813 -5.043 -9.837 1.00 81.56 86 GLY A C 1
ATOM 650 O O . GLY A 1 86 ? 0.135 -4.214 -9.233 1.00 81.56 86 GLY A O 1
ATOM 651 N N . LEU A 1 87 ? 1.337 -6.112 -9.226 1.00 83.44 87 LEU A N 1
ATOM 652 C CA . LEU A 1 87 ? 1.249 -6.330 -7.777 1.00 83.44 87 LEU A CA 1
ATOM 653 C C . LEU A 1 87 ? 1.996 -5.249 -6.996 1.00 83.44 87 LEU A C 1
ATOM 655 O O . LEU A 1 87 ? 1.436 -4.694 -6.055 1.00 83.44 87 LEU A O 1
ATOM 659 N N . PHE A 1 88 ? 3.223 -4.919 -7.410 1.00 86.81 88 PHE A N 1
ATOM 660 C CA . PHE A 1 88 ? 3.985 -3.821 -6.815 1.00 86.81 88 PHE A CA 1
ATOM 661 C C . PHE A 1 88 ? 3.226 -2.494 -6.925 1.00 86.81 88 PHE A C 1
ATOM 663 O O . PHE A 1 88 ? 3.055 -1.803 -5.926 1.00 86.81 88 PHE A O 1
ATOM 670 N N . GLN A 1 89 ? 2.707 -2.163 -8.110 1.00 85.56 89 GLN A N 1
ATOM 671 C CA . GLN A 1 89 ? 1.950 -0.931 -8.335 1.00 85.56 89 GLN A CA 1
ATOM 672 C C . GLN A 1 89 ? 0.683 -0.870 -7.474 1.00 85.56 89 GLN A C 1
ATOM 674 O O . GLN A 1 89 ? 0.378 0.171 -6.895 1.00 85.56 89 GLN A O 1
ATOM 679 N N . LEU A 1 90 ? -0.045 -1.984 -7.349 1.00 85.12 90 LEU A N 1
ATOM 680 C CA . LEU A 1 90 ? -1.217 -2.056 -6.481 1.00 85.12 90 LEU A CA 1
ATOM 681 C C . LEU A 1 90 ? -0.842 -1.862 -5.009 1.00 85.12 90 LEU A C 1
ATOM 683 O O . LEU A 1 90 ? -1.456 -1.042 -4.328 1.00 85.12 90 LEU A O 1
ATOM 687 N N . HIS A 1 91 ? 0.158 -2.606 -4.535 1.00 87.62 91 HIS A N 1
ATOM 688 C CA . HIS A 1 91 ? 0.661 -2.507 -3.169 1.00 87.62 91 HIS A CA 1
ATOM 689 C C . HIS A 1 91 ? 1.080 -1.067 -2.854 1.00 87.62 91 HIS A C 1
ATOM 691 O O . HIS A 1 91 ? 0.640 -0.491 -1.859 1.00 87.62 91 HIS A O 1
ATOM 697 N N . PHE A 1 92 ? 1.828 -0.440 -3.764 1.00 90.50 92 PHE A N 1
ATOM 698 C CA . PHE A 1 92 ? 2.254 0.946 -3.643 1.00 90.50 92 PHE A CA 1
ATOM 699 C C . PHE A 1 92 ? 1.065 1.900 -3.490 1.00 90.50 92 PHE A C 1
ATOM 701 O O . PHE A 1 92 ? 1.055 2.715 -2.573 1.00 90.50 92 PHE A O 1
ATOM 708 N N . LEU A 1 93 ? 0.034 1.791 -4.335 1.00 89.38 93 LEU A N 1
ATOM 709 C CA . LEU A 1 93 ? -1.136 2.676 -4.269 1.00 89.38 93 LEU A CA 1
ATOM 710 C C . LEU A 1 93 ? -1.955 2.498 -2.987 1.00 89.38 93 LEU A C 1
ATOM 712 O O . LEU A 1 93 ? -2.480 3.479 -2.450 1.00 89.38 93 LEU A O 1
ATOM 716 N N . ILE A 1 94 ? -2.055 1.269 -2.480 1.00 89.44 94 ILE A N 1
ATOM 717 C CA . ILE A 1 94 ? -2.733 0.987 -1.212 1.00 89.44 94 ILE A CA 1
ATOM 718 C C . ILE A 1 94 ? -1.966 1.628 -0.056 1.00 89.44 94 ILE A C 1
ATOM 720 O O . ILE A 1 94 ? -2.563 2.369 0.725 1.00 89.44 94 ILE A O 1
ATOM 724 N N . PHE A 1 95 ? -0.651 1.415 0.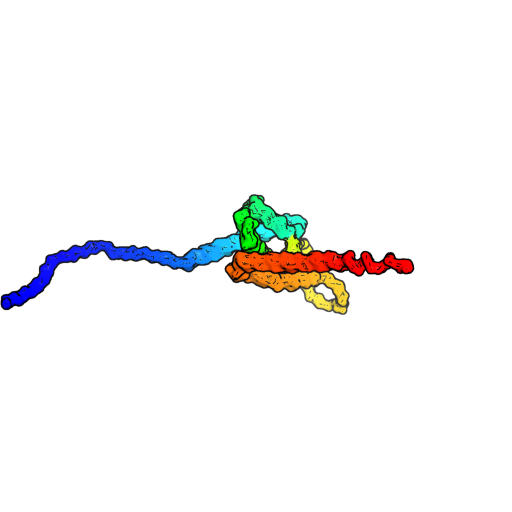032 1.00 91.06 95 PHE A N 1
ATOM 725 C CA . PHE A 1 95 ? 0.161 2.002 1.099 1.00 91.06 95 PHE A CA 1
ATOM 726 C C . PHE A 1 95 ? 0.276 3.523 0.981 1.00 91.06 95 PHE A C 1
ATOM 728 O O . PHE A 1 95 ? 0.155 4.210 1.992 1.00 91.06 95 PHE A O 1
ATOM 735 N N . HIS A 1 96 ? 0.384 4.072 -0.230 1.00 91.75 96 HIS A N 1
ATOM 736 C CA . HIS A 1 96 ? 0.286 5.512 -0.471 1.00 91.75 96 HIS A CA 1
ATOM 737 C C . HIS A 1 96 ? -1.019 6.080 0.102 1.00 91.75 96 HIS A C 1
ATOM 739 O O . HIS A 1 96 ? -1.014 7.087 0.814 1.00 91.75 96 HIS A O 1
ATOM 745 N N . SER A 1 97 ? -2.144 5.407 -0.163 1.00 92.19 97 SER A N 1
ATOM 746 C CA . SER A 1 97 ? -3.461 5.810 0.338 1.00 92.19 97 SER A CA 1
ATOM 747 C C . SER A 1 97 ? -3.550 5.695 1.861 1.00 92.19 97 SER A C 1
ATOM 749 O O . SER A 1 97 ? -4.010 6.630 2.512 1.00 92.19 97 SER A O 1
ATOM 751 N N . LEU A 1 98 ? -3.056 4.602 2.447 1.00 91.38 98 LEU A N 1
ATOM 752 C CA . LEU A 1 98 ? -3.030 4.392 3.897 1.00 91.38 98 LEU A CA 1
ATOM 753 C C . LEU A 1 98 ? -2.176 5.439 4.620 1.00 91.38 98 LEU A C 1
ATOM 755 O O . LEU A 1 98 ? -2.638 6.035 5.590 1.00 91.38 98 LEU A O 1
ATOM 759 N N . TYR A 1 99 ? -0.959 5.709 4.144 1.00 91.88 99 TYR A N 1
ATOM 760 C CA . TYR A 1 99 ? -0.083 6.719 4.739 1.00 91.88 99 TYR A CA 1
ATOM 761 C C . TYR A 1 99 ? -0.618 8.142 4.537 1.00 91.88 99 TYR A C 1
ATOM 763 O O . TYR A 1 99 ? -0.494 8.974 5.439 1.00 91.88 99 TYR A O 1
ATOM 771 N N . SER A 1 100 ? -1.278 8.417 3.408 1.00 91.88 100 SER A N 1
ATOM 772 C CA . SER A 1 100 ? -1.972 9.691 3.175 1.00 91.88 100 SER A CA 1
ATOM 773 C C . SER A 1 100 ? -3.139 9.889 4.141 1.00 91.88 100 SER A C 1
ATOM 775 O O . SER A 1 100 ? -3.297 10.972 4.704 1.00 91.88 100 SER A O 1
ATOM 777 N N . LEU A 1 101 ? -3.935 8.841 4.371 1.00 90.88 101 LEU A N 1
ATOM 778 C CA . LEU A 1 101 ? -5.012 8.859 5.358 1.00 90.88 101 LEU A CA 1
ATOM 779 C C . LEU A 1 101 ? -4.454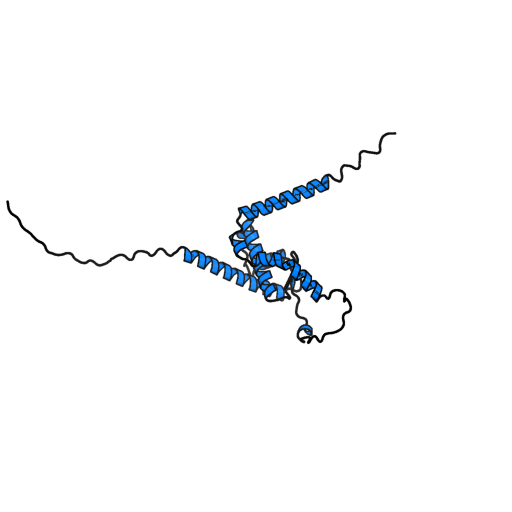 9.011 6.776 1.00 90.88 101 LEU A C 1
ATOM 781 O O . LEU A 1 101 ? -4.959 9.836 7.527 1.00 90.88 101 LEU A O 1
ATOM 785 N N . ARG A 1 102 ? -3.370 8.306 7.120 1.00 89.25 102 ARG A N 1
ATOM 786 C CA . ARG A 1 102 ? -2.703 8.416 8.427 1.00 89.25 102 ARG A CA 1
ATOM 787 C C . ARG A 1 102 ? -2.225 9.838 8.725 1.00 89.25 102 ARG A C 1
ATOM 789 O O . ARG A 1 102 ? -2.345 10.289 9.856 1.00 89.25 102 ARG A O 1
ATOM 796 N N . ARG A 1 103 ? -1.726 10.573 7.721 1.00 88.62 103 ARG A N 1
ATOM 797 C CA . ARG A 1 103 ? -1.363 11.997 7.881 1.00 88.62 103 ARG A CA 1
ATOM 798 C C . ARG A 1 103 ? -2.555 12.884 8.253 1.00 88.62 103 ARG A C 1
ATOM 800 O O . ARG A 1 103 ? -2.354 13.934 8.850 1.00 88.62 103 ARG A O 1
ATOM 807 N N . ARG A 1 104 ? -3.774 12.487 7.875 1.00 88.62 104 ARG A N 1
ATOM 808 C CA . ARG A 1 104 ? -5.019 13.217 8.162 1.00 88.62 104 ARG A CA 1
ATOM 809 C C . ARG A 1 104 ? -5.711 12.716 9.433 1.00 88.62 104 ARG A C 1
ATOM 811 O O . ARG A 1 104 ? -6.408 13.490 10.078 1.00 88.62 104 ARG A O 1
ATOM 818 N N . ASP A 1 105 ? -5.530 11.444 9.781 1.00 87.12 105 ASP A N 1
ATOM 819 C CA . ASP A 1 105 ? -6.118 10.808 10.957 1.00 87.12 105 ASP A CA 1
ATOM 820 C C . ASP A 1 105 ? -5.085 9.921 11.676 1.00 87.12 105 ASP A C 1
ATOM 822 O O . ASP A 1 105 ? -4.815 8.784 11.274 1.00 87.12 105 ASP A O 1
ATOM 826 N N . ALA A 1 106 ? -4.538 10.434 12.783 1.00 83.56 106 ALA A N 1
ATOM 827 C CA . ALA A 1 106 ? -3.549 9.742 13.612 1.00 83.56 106 ALA A CA 1
ATOM 828 C C . ALA A 1 106 ? -4.093 8.468 14.294 1.00 83.56 106 ALA A C 1
ATOM 830 O O . ALA A 1 106 ? -3.315 7.679 14.832 1.00 83.56 106 ALA A O 1
ATOM 831 N N . ARG A 1 107 ? -5.415 8.233 14.254 1.00 85.00 107 ARG A N 1
ATOM 832 C CA . ARG A 1 107 ? -6.055 7.011 14.773 1.00 85.00 107 ARG A CA 1
ATOM 833 C C . ARG A 1 107 ? -5.830 5.796 13.878 1.00 85.00 107 ARG A C 1
ATOM 835 O O . ARG A 1 107 ? -6.133 4.675 14.291 1.00 85.00 107 ARG A O 1
ATOM 842 N N . ILE A 1 108 ? -5.328 6.003 12.659 1.00 87.12 108 ILE A N 1
ATOM 843 C CA . ILE A 1 108 ? -4.940 4.924 11.754 1.00 87.12 108 ILE A CA 1
ATOM 844 C C . ILE A 1 108 ? -3.570 4.399 12.180 1.00 87.12 108 ILE A C 1
ATOM 846 O O . ILE A 1 108 ? -2.546 5.075 12.065 1.00 87.12 108 ILE A O 1
ATOM 850 N N . LEU A 1 109 ? -3.550 3.154 12.642 1.00 86.06 109 LEU A N 1
ATOM 851 C CA . LEU A 1 109 ? -2.333 2.440 13.000 1.00 86.06 109 LEU A CA 1
ATOM 852 C C . LEU A 1 109 ? -1.918 1.542 11.838 1.00 86.06 109 LEU A C 1
ATOM 854 O O . LEU A 1 109 ? -2.720 0.752 11.346 1.00 86.06 109 LEU A O 1
ATOM 858 N N . ILE A 1 110 ? -0.658 1.641 11.421 1.00 85.94 110 ILE A N 1
ATOM 859 C CA . ILE A 1 110 ? -0.077 0.801 10.370 1.00 85.94 110 ILE A CA 1
ATOM 860 C C . ILE A 1 110 ? 1.116 0.077 10.987 1.00 85.94 110 ILE A C 1
ATOM 862 O O . ILE A 1 110 ? 2.107 0.720 11.332 1.00 85.94 110 ILE A O 1
ATOM 866 N N . HIS A 1 111 ? 1.015 -1.243 11.140 1.00 80.88 111 HIS A N 1
ATOM 867 C CA . HIS A 1 111 ? 2.079 -2.069 11.703 1.00 80.88 111 HIS A CA 1
ATOM 868 C C . HIS A 1 111 ? 2.293 -3.334 10.871 1.00 80.88 111 HIS A C 1
ATOM 870 O O . HIS A 1 111 ? 1.471 -4.252 10.894 1.00 80.88 111 HIS A O 1
ATOM 876 N N . THR A 1 112 ? 3.418 -3.388 10.152 1.00 79.19 112 THR A N 1
ATOM 877 C CA . THR A 1 112 ? 3.806 -4.485 9.250 1.00 79.19 112 THR A CA 1
ATOM 878 C C . THR A 1 112 ? 2.733 -4.758 8.191 1.00 79.19 112 THR A C 1
ATOM 880 O O . THR A 1 112 ? 2.772 -4.156 7.126 1.00 79.19 112 THR A O 1
ATOM 883 N N . LEU A 1 113 ? 1.751 -5.609 8.494 1.00 80.62 113 LEU A N 1
ATOM 884 C CA . LEU A 1 113 ? 0.629 -5.960 7.614 1.00 80.62 113 LEU A CA 1
ATOM 885 C C . LEU A 1 113 ? -0.738 -5.778 8.283 1.00 80.62 113 LEU A C 1
ATOM 887 O O . LEU A 1 113 ? -1.756 -6.116 7.683 1.00 80.62 113 LEU A O 1
ATOM 891 N N . HIS A 1 114 ? -0.767 -5.280 9.519 1.00 82.31 114 HIS A N 1
ATOM 892 C CA . HIS A 1 114 ? -1.979 -5.010 10.277 1.00 82.31 114 HIS A CA 1
ATOM 893 C C . HIS A 1 114 ? -2.288 -3.519 10.237 1.00 82.31 114 HIS A C 1
ATOM 895 O O . HIS A 1 114 ? -1.456 -2.675 10.576 1.00 82.31 114 HIS A O 1
ATOM 901 N N . ILE A 1 115 ? -3.514 -3.216 9.835 1.00 87.19 115 ILE A N 1
ATOM 902 C CA . ILE A 1 115 ? -4.067 -1.878 9.765 1.00 87.19 115 ILE A CA 1
ATOM 903 C C . ILE A 1 115 ? -5.173 -1.792 10.812 1.00 87.19 115 ILE A C 1
ATOM 905 O O . ILE A 1 115 ? -6.182 -2.496 10.743 1.00 87.19 115 ILE A O 1
ATOM 909 N N . GLY A 1 116 ? -4.953 -0.953 11.817 1.00 83.19 116 GLY A N 1
ATOM 910 C CA . GLY A 1 116 ? -5.887 -0.700 12.906 1.00 83.19 116 GLY A CA 1
ATOM 911 C C . GLY A 1 116 ? -6.530 0.674 12.783 1.00 83.19 116 GLY A C 1
ATOM 912 O O . GLY A 1 116 ? -5.940 1.604 12.238 1.00 83.19 116 GLY A O 1
ATOM 913 N N . TYR A 1 117 ? -7.731 0.807 13.336 1.00 86.62 117 TYR A N 1
ATOM 914 C CA . TYR A 1 117 ? -8.393 2.092 13.516 1.00 86.62 117 TYR A CA 1
ATOM 915 C C . TYR A 1 117 ? -8.876 2.210 14.957 1.00 86.62 117 TYR A C 1
ATOM 917 O O . TYR A 1 117 ? -9.692 1.402 15.413 1.00 86.62 117 TYR A O 1
ATOM 925 N N . ILE A 1 118 ? -8.358 3.203 15.678 1.00 83.50 118 ILE A N 1
ATOM 926 C CA . ILE A 1 118 ? -8.813 3.510 17.033 1.00 83.50 118 ILE A CA 1
ATOM 927 C C . ILE A 1 118 ? -10.126 4.285 16.913 1.00 83.50 118 ILE A C 1
ATOM 929 O O . ILE A 1 118 ? -10.152 5.409 16.413 1.00 83.50 118 ILE A O 1
ATOM 933 N N . LYS A 1 119 ? -11.236 3.688 17.357 1.00 78.62 119 LYS A N 1
ATOM 934 C CA . LYS A 1 119 ? -12.510 4.411 17.422 1.00 78.62 119 LYS A CA 1
ATOM 935 C C . LYS A 1 119 ? -12.426 5.454 18.542 1.00 78.62 119 LYS A C 1
ATOM 937 O O . LYS A 1 119 ? -11.980 5.088 19.628 1.00 78.62 119 LYS A O 1
ATOM 942 N N . PRO A 1 120 ? -12.856 6.706 18.311 1.00 70.38 120 PRO A N 1
ATOM 943 C CA . PRO A 1 120 ? -12.877 7.710 19.367 1.00 70.38 120 PRO A CA 1
ATOM 944 C C . PRO A 1 120 ? -13.767 7.220 20.512 1.00 70.38 120 PRO A C 1
ATOM 946 O O . PRO A 1 120 ? -14.923 6.849 20.282 1.00 70.38 120 PRO A O 1
ATOM 949 N N . SER A 1 121 ? -13.226 7.194 21.729 1.00 62.25 121 SER A N 1
ATOM 950 C CA . SER A 1 121 ? -14.054 7.008 22.915 1.00 62.25 121 SER A CA 1
ATOM 951 C C . SER A 1 121 ? -14.809 8.310 23.169 1.00 62.25 121 SER A C 1
ATOM 953 O O . SER A 1 121 ? -14.280 9.394 22.931 1.00 62.25 121 SER A O 1
ATOM 955 N N . ALA A 1 122 ? -16.037 8.234 23.688 1.00 63.44 122 ALA A N 1
ATOM 956 C CA . ALA A 1 122 ? -16.801 9.428 24.072 1.00 63.44 122 ALA A CA 1
ATOM 957 C C . ALA A 1 122 ? -16.029 10.333 25.060 1.00 63.44 122 ALA A C 1
ATOM 959 O O . ALA A 1 122 ? -16.300 11.523 25.148 1.00 63.44 122 ALA A O 1
ATOM 960 N N . SER A 1 123 ? -15.045 9.766 25.763 1.00 59.00 123 SER A N 1
ATOM 961 C CA . SER A 1 123 ? -14.152 10.437 26.710 1.00 59.00 123 SER A CA 1
ATOM 962 C C . SER A 1 123 ? -13.056 11.300 26.067 1.00 59.00 123 SER A C 1
ATOM 964 O O . SER A 1 123 ? -12.485 12.135 26.758 1.00 59.00 123 SER A O 1
ATOM 966 N N . ASP A 1 124 ? -12.741 11.104 24.781 1.00 57.09 124 ASP A N 1
ATOM 967 C CA . ASP A 1 124 ? -11.638 11.803 24.093 1.00 57.09 124 ASP A CA 1
ATOM 968 C C . ASP A 1 124 ? -12.047 13.193 23.566 1.00 57.09 124 ASP A C 1
ATOM 970 O O . ASP A 1 124 ? -11.217 13.931 23.037 1.00 57.09 124 ASP A O 1
ATOM 974 N N . LEU A 1 125 ? -13.331 13.552 23.683 1.00 56.28 125 LEU A N 1
ATOM 975 C CA . LEU A 1 125 ? -13.871 14.842 23.238 1.00 56.28 125 LEU A CA 1
ATOM 976 C C . LEU A 1 125 ? -13.763 15.944 24.302 1.00 56.28 125 LEU A C 1
ATOM 978 O O . LEU A 1 125 ? -13.894 17.120 23.962 1.00 56.28 125 LEU A O 1
ATOM 982 N N . ASP A 1 126 ? -13.479 15.582 25.554 1.00 46.31 126 ASP A N 1
ATOM 983 C CA . ASP A 1 126 ? -13.194 16.545 26.615 1.00 46.31 126 ASP A CA 1
ATOM 984 C C . ASP A 1 126 ? -11.704 16.888 26.569 1.00 46.31 126 ASP A C 1
ATOM 986 O O . ASP A 1 126 ? -10.855 16.180 27.115 1.00 46.31 126 ASP A O 1
ATOM 990 N N . GLY A 1 127 ? -11.391 17.964 25.843 1.00 51.62 127 GLY A N 1
ATOM 991 C CA . GLY A 1 127 ? -10.044 18.503 25.693 1.00 51.62 127 GLY A CA 1
ATOM 992 C C . GLY A 1 127 ? -9.341 18.619 27.042 1.00 51.62 127 GLY A C 1
ATOM 993 O O . GLY A 1 127 ? -9.694 19.455 27.873 1.00 51.62 127 GLY A O 1
ATOM 994 N N . ARG A 1 128 ? -8.343 17.761 27.265 1.00 44.78 128 ARG A N 1
ATOM 995 C CA . ARG A 1 128 ? -7.493 17.838 28.449 1.00 44.78 128 ARG A CA 1
ATOM 996 C C . ARG A 1 128 ? -6.536 19.010 28.285 1.00 44.78 128 ARG A C 1
ATOM 998 O O . ARG A 1 128 ? -5.551 18.919 27.560 1.00 44.78 128 ARG A O 1
ATOM 1005 N N . ASP A 1 129 ? -6.872 20.096 28.967 1.00 44.16 129 ASP A N 1
ATOM 1006 C CA . ASP A 1 129 ? -5.964 21.178 29.325 1.00 44.16 129 ASP A CA 1
ATOM 1007 C C . ASP A 1 129 ? -4.895 20.600 30.270 1.00 44.16 129 ASP A C 1
ATOM 1009 O O . ASP A 1 129 ? -5.202 20.117 31.363 1.00 44.16 129 ASP A O 1
ATOM 1013 N N . LEU A 1 130 ? -3.654 20.515 29.790 1.00 47.47 130 LEU A N 1
ATOM 1014 C CA . LEU A 1 130 ? -2.535 19.909 30.509 1.00 47.47 130 LEU A CA 1
ATOM 1015 C C . LEU A 1 130 ? -1.824 20.994 31.323 1.00 47.47 130 LEU A C 1
ATOM 1017 O O . LEU A 1 130 ? -0.941 21.680 30.812 1.00 47.47 130 LEU A O 1
ATOM 1021 N N . THR A 1 131 ? -2.168 21.128 32.603 1.00 41.44 131 THR A N 1
ATOM 1022 C CA . THR A 1 131 ? -1.269 21.772 33.566 1.00 41.44 131 THR A CA 1
ATOM 1023 C C . THR A 1 131 ? -0.192 20.779 33.989 1.00 41.44 131 THR A C 1
ATOM 1025 O O . THR A 1 131 ? -0.496 19.670 34.430 1.00 41.44 131 THR A O 1
ATOM 1028 N N . SER A 1 132 ? 1.057 21.202 33.806 1.00 55.84 132 SER A N 1
ATOM 1029 C CA . SER A 1 132 ? 2.301 20.528 34.171 1.00 55.84 132 SER A CA 1
ATOM 1030 C C . SER A 1 132 ? 2.377 20.072 35.636 1.00 55.84 132 SER A C 1
ATOM 1032 O O . SER A 1 132 ? 1.674 20.597 36.492 1.00 55.84 132 SER A O 1
ATOM 1034 N N . GLU A 1 133 ? 3.378 19.215 35.879 1.00 54.47 133 GLU A N 1
ATOM 1035 C CA . GLU A 1 133 ? 4.050 18.918 37.161 1.00 54.47 133 GLU A CA 1
ATOM 1036 C C . GLU A 1 133 ? 3.590 17.634 37.882 1.00 54.47 133 GLU A C 1
ATOM 1038 O O . GLU A 1 133 ? 2.669 17.643 38.685 1.00 54.47 133 GLU A O 1
ATOM 1043 N N . ASP A 1 134 ? 4.253 16.503 37.595 1.00 42.19 134 ASP A N 1
ATOM 1044 C CA . ASP A 1 134 ? 5.252 15.926 38.516 1.00 42.19 134 ASP A CA 1
ATOM 1045 C C . ASP A 1 134 ? 5.995 14.742 37.855 1.00 42.19 134 ASP A C 1
ATOM 1047 O O . ASP A 1 134 ? 5.393 13.802 37.330 1.00 42.19 134 ASP A O 1
ATOM 1051 N N . LEU A 1 135 ? 7.329 14.805 37.837 1.00 51.38 135 LEU A N 1
ATOM 1052 C CA . LEU A 1 135 ? 8.204 13.900 37.085 1.00 51.38 135 LEU A CA 1
ATOM 1053 C C . LEU A 1 135 ? 8.585 12.675 37.933 1.00 51.38 135 LEU A C 1
ATOM 1055 O O . LEU A 1 135 ? 9.636 12.641 38.569 1.00 51.38 135 LEU A O 1
ATOM 1059 N N . ALA A 1 136 ? 7.755 11.635 37.888 1.00 45.72 136 ALA A N 1
ATOM 1060 C CA . ALA A 1 136 ? 8.196 10.259 38.121 1.00 45.72 136 ALA A CA 1
ATOM 1061 C C . ALA A 1 136 ? 8.351 9.558 36.758 1.00 45.72 136 ALA A C 1
ATOM 1063 O O . ALA A 1 136 ? 7.519 9.802 35.880 1.00 45.72 136 ALA A O 1
ATOM 1064 N N . PRO A 1 137 ? 9.365 8.690 36.543 1.00 44.69 137 PRO A N 1
ATOM 1065 C CA . PRO A 1 137 ? 9.472 7.908 35.315 1.00 44.69 137 PRO A CA 1
ATOM 1066 C C . PRO A 1 137 ? 8.270 6.966 35.247 1.00 44.69 137 PRO A C 1
ATOM 1068 O O . PRO A 1 137 ? 8.226 5.913 35.883 1.00 44.69 137 PRO A O 1
ATOM 1071 N N . THR A 1 138 ? 7.246 7.406 34.530 1.00 50.94 138 THR A N 1
ATOM 1072 C CA . THR A 1 138 ? 6.017 6.662 34.307 1.00 50.94 138 THR A CA 1
ATOM 1073 C C . THR A 1 138 ? 6.349 5.530 33.333 1.00 50.94 138 THR A C 1
ATOM 1075 O O . THR A 1 138 ? 7.079 5.760 32.365 1.00 50.94 138 THR A O 1
ATOM 1078 N N . PRO A 1 139 ? 5.876 4.291 33.559 1.00 56.16 139 PRO A N 1
ATOM 1079 C CA . PRO A 1 139 ? 5.920 3.279 32.508 1.00 56.16 139 PRO A CA 1
ATOM 1080 C C . PRO A 1 139 ? 5.235 3.858 31.263 1.00 56.16 139 PRO A C 1
ATOM 1082 O O . PRO A 1 139 ? 4.187 4.485 31.412 1.00 56.16 139 PRO A O 1
ATOM 1085 N N . MET A 1 140 ? 5.850 3.692 30.081 1.00 54.06 140 MET A N 1
ATOM 1086 C CA . MET A 1 140 ? 5.403 4.315 28.824 1.00 54.06 140 MET A CA 1
ATOM 1087 C C . MET A 1 140 ? 3.879 4.287 28.706 1.00 54.06 140 MET A C 1
ATOM 1089 O O . MET A 1 140 ? 3.265 3.215 28.752 1.00 54.06 140 MET A O 1
ATOM 1093 N N . SER A 1 141 ? 3.276 5.464 28.554 1.00 68.81 141 SER A N 1
ATOM 1094 C CA . SER A 1 141 ? 1.849 5.582 28.287 1.00 68.81 141 SER A CA 1
ATOM 1095 C C . SER A 1 141 ? 1.511 4.844 26.989 1.00 68.81 141 SER A C 1
ATOM 1097 O O . SER A 1 141 ? 2.347 4.686 26.094 1.00 68.81 141 SER A O 1
ATOM 1099 N N . GLN A 1 142 ? 0.258 4.406 26.843 1.00 62.56 142 GLN A N 1
ATOM 1100 C CA . GLN A 1 142 ? -0.230 3.875 25.568 1.00 62.56 142 GLN A CA 1
ATOM 1101 C C . GLN A 1 142 ? -0.025 4.893 24.430 1.00 62.56 142 GLN A C 1
ATOM 1103 O O . GLN A 1 142 ? 0.268 4.486 23.308 1.00 62.56 142 GLN A O 1
ATOM 1108 N N . ALA A 1 143 ? -0.117 6.193 24.732 1.00 66.44 143 ALA A N 1
ATOM 1109 C CA . ALA A 1 143 ? 0.184 7.269 23.791 1.00 66.44 143 ALA A CA 1
ATOM 1110 C C . ALA A 1 143 ? 1.657 7.240 23.341 1.00 66.44 143 ALA A C 1
ATOM 1112 O O . ALA A 1 143 ? 1.913 7.220 22.140 1.00 66.44 143 ALA A O 1
ATOM 1113 N N . ASP A 1 144 ? 2.600 7.113 24.279 1.00 67.81 144 ASP A N 1
ATOM 1114 C CA . ASP A 1 144 ? 4.042 7.075 23.989 1.00 67.81 144 ASP A CA 1
ATOM 1115 C C . ASP A 1 144 ? 4.423 5.830 23.169 1.00 67.81 144 ASP A C 1
ATOM 1117 O O . ASP A 1 144 ? 5.234 5.896 22.246 1.00 67.81 144 ASP A O 1
ATOM 1121 N N . CYS A 1 145 ? 3.801 4.678 23.459 1.00 68.81 145 CYS A N 1
ATOM 1122 C CA . CYS A 1 145 ? 3.990 3.455 22.672 1.00 68.81 145 CYS A CA 1
ATOM 1123 C C . CYS A 1 145 ? 3.498 3.623 21.224 1.00 68.81 145 CYS A C 1
ATOM 1125 O O . CYS A 1 145 ? 4.149 3.152 20.288 1.00 68.81 145 CYS A O 1
ATOM 1127 N N . ILE A 1 146 ? 2.345 4.277 21.036 1.00 68.69 146 ILE A N 1
ATOM 1128 C CA . ILE A 1 146 ? 1.783 4.566 19.710 1.00 68.69 146 ILE A CA 1
ATOM 1129 C C . ILE A 1 146 ? 2.690 5.539 18.959 1.00 68.69 146 ILE A C 1
ATOM 1131 O O . ILE A 1 146 ? 3.014 5.281 17.802 1.00 68.69 146 ILE A O 1
ATOM 1135 N N . GLU A 1 147 ? 3.138 6.606 19.616 1.00 69.62 147 GLU A N 1
ATOM 1136 C CA . GLU A 1 147 ? 4.033 7.603 19.033 1.00 69.62 147 GLU A CA 1
ATOM 1137 C C . GLU A 1 147 ? 5.363 6.973 18.602 1.00 69.62 147 GLU A C 1
ATOM 1139 O O . GLU A 1 147 ? 5.783 7.129 17.455 1.00 69.62 147 GLU A O 1
ATOM 1144 N N . HIS A 1 148 ? 5.987 6.171 19.468 1.00 70.44 148 HIS A N 1
ATOM 1145 C CA . HIS A 1 148 ? 7.230 5.477 19.143 1.00 70.44 148 HIS A CA 1
ATOM 1146 C C . HIS A 1 148 ? 7.054 4.506 17.965 1.00 70.44 148 HIS A C 1
ATOM 1148 O O . HIS A 1 148 ? 7.854 4.497 17.025 1.00 70.44 148 HIS A O 1
ATOM 1154 N N . MET A 1 149 ? 5.970 3.724 17.958 1.00 68.38 149 MET A N 1
ATOM 1155 C CA . MET A 1 149 ? 5.657 2.819 16.849 1.00 68.38 149 MET A CA 1
ATOM 1156 C C . MET A 1 149 ? 5.419 3.588 15.540 1.00 68.38 149 MET A C 1
ATOM 1158 O O . MET A 1 149 ? 5.879 3.161 14.480 1.00 68.38 149 MET A O 1
ATOM 1162 N N . GLN A 1 150 ? 4.757 4.743 15.596 1.00 69.06 150 GLN A N 1
ATOM 1163 C CA . GLN A 1 150 ? 4.543 5.603 14.433 1.00 69.06 150 GLN A CA 1
ATOM 1164 C C . GLN A 1 150 ? 5.846 6.231 13.924 1.00 69.06 150 GLN A C 1
ATOM 1166 O O . GLN A 1 150 ? 6.057 6.253 12.709 1.00 69.06 150 GLN A O 1
ATOM 1171 N N . ALA A 1 151 ? 6.741 6.656 14.819 1.00 70.00 151 ALA A N 1
ATOM 1172 C CA . ALA A 1 151 ? 8.039 7.228 14.469 1.00 70.00 151 ALA A CA 1
ATOM 1173 C C . ALA A 1 151 ? 8.922 6.229 13.703 1.00 70.00 151 ALA A C 1
ATOM 1175 O O . ALA A 1 151 ? 9.527 6.582 12.690 1.00 70.00 151 ALA A O 1
ATOM 1176 N N . THR A 1 152 ? 8.933 4.952 14.108 1.00 69.88 152 THR A N 1
ATOM 1177 C CA . THR A 1 152 ? 9.668 3.902 13.369 1.00 69.88 152 THR A CA 1
ATOM 1178 C C . THR A 1 152 ? 9.120 3.647 11.960 1.00 69.88 152 THR A C 1
ATOM 1180 O O . THR A 1 152 ? 9.837 3.143 11.098 1.00 69.88 152 THR A O 1
ATOM 1183 N N . ALA A 1 153 ? 7.869 4.032 11.693 1.00 72.94 153 ALA A N 1
ATOM 1184 C CA . ALA A 1 153 ? 7.224 3.875 10.395 1.00 72.94 153 ALA A CA 1
ATOM 1185 C C . ALA A 1 153 ? 7.434 5.075 9.451 1.00 72.94 153 ALA A C 1
ATOM 1187 O O . ALA A 1 153 ? 6.943 5.036 8.322 1.00 72.94 153 ALA A O 1
ATOM 1188 N N . GLU A 1 154 ? 8.128 6.136 9.876 1.00 77.81 154 GLU A N 1
ATOM 1189 C CA . GLU A 1 154 ? 8.292 7.359 9.079 1.00 77.81 154 GLU A CA 1
ATOM 1190 C C . GLU A 1 154 ? 9.174 7.181 7.827 1.00 77.81 154 GLU A C 1
ATOM 1192 O O . GLU A 1 154 ? 8.741 7.608 6.755 1.00 77.81 154 GLU A O 1
ATOM 1197 N N . PRO A 1 155 ? 10.334 6.490 7.870 1.00 86.38 155 PRO A N 1
ATOM 1198 C CA . PRO A 1 155 ? 11.143 6.277 6.663 1.00 86.38 155 PRO A CA 1
ATOM 1199 C C . PRO A 1 155 ? 10.394 5.483 5.584 1.00 86.38 155 PRO A C 1
ATOM 1201 O O . PRO A 1 155 ? 10.472 5.790 4.396 1.00 86.38 155 PRO A O 1
ATOM 1204 N N . LEU A 1 156 ? 9.614 4.482 6.002 1.00 85.88 156 LEU A N 1
ATOM 1205 C CA . LEU A 1 156 ? 8.789 3.692 5.091 1.00 85.88 156 LEU A CA 1
ATOM 1206 C C . LEU A 1 156 ? 7.620 4.517 4.533 1.00 85.88 156 LEU A C 1
ATOM 1208 O O . LEU A 1 156 ? 7.293 4.409 3.354 1.00 85.88 156 LEU A O 1
ATOM 1212 N N . ALA A 1 157 ? 7.016 5.379 5.355 1.00 88.44 157 ALA A N 1
ATOM 1213 C CA . ALA A 1 157 ? 5.963 6.286 4.910 1.00 88.44 157 ALA A CA 1
ATOM 1214 C C . ALA A 1 157 ? 6.463 7.264 3.841 1.00 88.44 157 ALA A C 1
ATOM 1216 O O . ALA A 1 157 ? 5.769 7.485 2.851 1.00 88.44 157 ALA A O 1
ATOM 1217 N N . GLN A 1 158 ? 7.668 7.820 4.010 1.00 90.56 158 GLN A N 1
ATOM 1218 C CA . GLN A 1 158 ? 8.278 8.721 3.028 1.00 90.56 158 GLN A CA 1
ATOM 1219 C C . GLN A 1 158 ? 8.403 8.059 1.652 1.00 90.56 158 GLN A C 1
ATOM 1221 O O . GLN A 1 158 ? 8.035 8.676 0.655 1.00 90.56 158 GLN A O 1
ATOM 1226 N N . TYR A 1 159 ? 8.820 6.790 1.604 1.00 91.75 159 TYR A N 1
ATOM 1227 C CA . TYR A 1 159 ? 8.907 6.028 0.357 1.00 91.75 159 TYR A CA 1
ATOM 1228 C C . TYR A 1 159 ? 7.552 5.917 -0.363 1.00 91.75 159 TYR A C 1
ATOM 1230 O O . TYR A 1 159 ? 7.460 6.201 -1.555 1.00 91.75 159 TYR A O 1
ATOM 1238 N N . TYR A 1 160 ? 6.482 5.549 0.350 1.00 91.75 160 TYR A N 1
ATOM 1239 C CA . TYR A 1 160 ? 5.157 5.372 -0.263 1.00 91.75 160 TYR A CA 1
ATOM 1240 C C . TYR A 1 160 ? 4.447 6.679 -0.610 1.00 91.75 160 TYR A C 1
ATOM 1242 O O . TYR A 1 160 ? 3.564 6.695 -1.466 1.00 91.75 160 TYR A O 1
ATOM 1250 N N . LEU A 1 161 ? 4.781 7.777 0.065 1.00 92.50 161 LEU A N 1
ATOM 1251 C CA . LEU A 1 161 ? 4.178 9.082 -0.201 1.00 92.50 161 LEU A CA 1
ATOM 1252 C C . LEU A 1 161 ? 4.775 9.774 -1.429 1.00 92.50 161 LEU A C 1
ATOM 1254 O O . LEU A 1 161 ? 4.113 10.631 -2.014 1.00 92.50 161 LEU A O 1
ATOM 1258 N N . ASP A 1 162 ? 5.977 9.380 -1.839 1.00 93.06 162 ASP A N 1
ATOM 1259 C CA . ASP A 1 162 ? 6.619 9.866 -3.051 1.00 93.06 162 ASP A CA 1
ATOM 1260 C C . ASP A 1 162 ? 6.196 9.037 -4.276 1.00 93.06 162 ASP A C 1
ATOM 1262 O O . ASP A 1 162 ? 6.685 7.932 -4.512 1.00 93.06 162 ASP A O 1
ATOM 1266 N N . LEU A 1 163 ? 5.275 9.585 -5.076 1.00 89.94 163 LEU A N 1
ATOM 1267 C CA . LEU A 1 163 ? 4.771 8.937 -6.290 1.00 89.94 163 LEU A CA 1
ATOM 1268 C C . LEU A 1 163 ? 5.851 8.728 -7.360 1.00 89.94 163 LEU A C 1
ATOM 1270 O O . LEU A 1 163 ? 5.652 7.882 -8.232 1.00 89.94 163 LEU A O 1
ATOM 1274 N N . ASP A 1 164 ? 6.992 9.421 -7.308 1.00 88.75 164 ASP A N 1
ATOM 1275 C CA . ASP A 1 164 ? 8.075 9.169 -8.260 1.00 88.75 164 ASP A CA 1
ATOM 1276 C C . ASP A 1 164 ? 8.640 7.751 -8.085 1.00 88.75 164 ASP A C 1
ATOM 1278 O O . ASP A 1 164 ? 8.999 7.114 -9.079 1.00 88.75 164 ASP A O 1
ATOM 1282 N N . ASN A 1 165 ? 8.598 7.178 -6.875 1.00 88.00 165 ASN A N 1
ATOM 1283 C CA . ASN A 1 165 ? 8.972 5.777 -6.630 1.00 88.00 165 ASN A CA 1
ATOM 1284 C C . ASN A 1 165 ? 8.081 4.785 -7.397 1.00 88.00 165 ASN A C 1
ATOM 1286 O O . ASN A 1 165 ? 8.553 3.728 -7.819 1.00 88.00 165 ASN A O 1
ATOM 1290 N N . LEU A 1 166 ? 6.811 5.126 -7.640 1.00 86.69 166 LEU A N 1
ATOM 1291 C CA . LEU A 1 166 ? 5.901 4.305 -8.443 1.00 86.69 166 LEU A CA 1
ATOM 1292 C C . LEU A 1 166 ? 6.280 4.319 -9.930 1.00 86.69 166 LEU A C 1
ATOM 1294 O O . LEU A 1 166 ? 6.191 3.289 -10.595 1.00 86.69 166 LEU A O 1
ATOM 1298 N N . PHE A 1 167 ? 6.677 5.481 -10.456 1.00 80.44 167 PHE A N 1
ATOM 1299 C CA . PHE A 1 167 ? 6.987 5.660 -11.880 1.00 80.44 167 PHE A CA 1
ATOM 1300 C C . PHE A 1 167 ? 8.405 5.230 -12.255 1.00 80.44 167 PHE A C 1
ATOM 1302 O O . PHE A 1 167 ? 8.640 4.812 -13.388 1.00 80.44 167 PHE A O 1
ATOM 1309 N N . THR A 1 168 ? 9.348 5.357 -11.325 1.00 85.94 168 THR A N 1
ATOM 1310 C CA . THR A 1 168 ? 10.760 5.010 -11.538 1.00 85.94 168 THR A CA 1
ATOM 1311 C C . THR A 1 168 ? 11.029 3.518 -11.374 1.00 85.94 168 THR A C 1
ATOM 1313 O O . THR A 1 168 ? 11.958 3.008 -11.996 1.00 85.94 168 THR A O 1
ATOM 1316 N N . THR A 1 169 ? 10.203 2.800 -10.605 1.00 84.81 169 THR A N 1
ATOM 1317 C CA . THR A 1 169 ? 10.354 1.354 -10.409 1.00 84.81 169 THR A CA 1
ATOM 1318 C C . THR A 1 169 ? 9.881 0.583 -11.643 1.00 84.81 169 THR A C 1
ATOM 1320 O O . THR A 1 169 ? 8.684 0.475 -11.922 1.00 84.81 169 THR A O 1
ATOM 1323 N N . SER A 1 170 ? 10.826 0.009 -12.389 1.00 83.44 170 SER A N 1
ATOM 1324 C CA . SER A 1 170 ? 10.541 -0.784 -13.584 1.00 83.44 170 SER A CA 1
ATOM 1325 C C . SER A 1 170 ? 10.245 -2.253 -13.260 1.00 83.44 170 SER A C 1
ATOM 1327 O O . SER A 1 170 ? 10.550 -2.762 -12.181 1.00 83.44 170 SER A O 1
ATOM 1329 N N . SER A 1 171 ? 9.719 -3.003 -14.238 1.00 79.94 171 SER A N 1
ATOM 1330 C CA . SER A 1 171 ? 9.581 -4.461 -14.089 1.00 79.94 171 SER A CA 1
ATOM 1331 C C . SER A 1 171 ? 10.926 -5.160 -13.853 1.00 79.94 171 SER A C 1
ATOM 1333 O O . SER A 1 171 ? 10.937 -6.217 -13.227 1.00 79.94 171 SER A O 1
ATOM 1335 N N . GLY A 1 172 ? 12.034 -4.616 -14.372 1.00 76.75 172 GLY A N 1
ATOM 1336 C CA . GLY A 1 172 ? 13.373 -5.166 -14.152 1.00 76.75 172 GLY A CA 1
ATOM 1337 C C . GLY A 1 172 ? 13.813 -5.004 -12.700 1.00 76.75 172 GLY A C 1
ATOM 1338 O O . GLY A 1 172 ? 14.302 -5.962 -12.104 1.00 76.75 172 GLY A O 1
ATOM 1339 N N . ASP A 1 173 ? 13.539 -3.841 -12.109 1.00 81.50 173 ASP A N 1
ATOM 1340 C CA . ASP A 1 173 ? 13.857 -3.546 -10.708 1.00 81.50 173 ASP A CA 1
ATOM 1341 C C . ASP A 1 173 ? 13.056 -4.441 -9.760 1.00 81.50 173 ASP A C 1
ATOM 1343 O O . ASP A 1 173 ? 13.620 -5.024 -8.835 1.00 81.50 173 ASP A O 1
ATOM 1347 N N . VAL A 1 174 ? 11.760 -4.640 -10.035 1.00 82.19 174 VAL A N 1
ATOM 1348 C CA . VAL A 1 174 ? 10.912 -5.556 -9.251 1.00 82.19 174 VAL A CA 1
ATOM 1349 C C . VAL A 1 174 ? 11.427 -6.995 -9.338 1.00 82.19 174 VAL A C 1
ATOM 1351 O O . VAL A 1 174 ? 11.498 -7.690 -8.326 1.00 82.19 174 VAL A O 1
ATOM 1354 N N . GLN A 1 175 ? 11.823 -7.455 -10.527 1.00 77.50 175 GLN A N 1
ATOM 1355 C CA . GLN A 1 175 ? 12.372 -8.804 -10.692 1.00 77.50 175 GLN A CA 1
ATOM 1356 C C . GLN A 1 175 ? 13.724 -8.966 -9.991 1.00 77.50 175 GLN A C 1
ATOM 1358 O O . GLN A 1 175 ? 13.963 -9.994 -9.359 1.00 77.50 175 GLN A O 1
ATOM 1363 N N . ALA A 1 176 ? 14.590 -7.952 -10.048 1.00 82.38 176 ALA A N 1
ATOM 1364 C CA . ALA A 1 176 ? 15.857 -7.947 -9.325 1.00 82.38 176 ALA A CA 1
ATOM 1365 C C . ALA A 1 176 ? 15.637 -7.956 -7.804 1.00 82.38 176 ALA A C 1
ATOM 1367 O O . ALA A 1 176 ? 16.297 -8.714 -7.097 1.00 82.38 176 ALA A O 1
ATOM 1368 N N . LEU A 1 177 ? 14.669 -7.181 -7.303 1.00 82.62 177 LEU A N 1
ATOM 1369 C CA . LEU A 1 177 ? 14.291 -7.153 -5.891 1.00 82.62 177 LEU A CA 1
ATOM 1370 C C . LEU A 1 177 ? 13.829 -8.535 -5.408 1.00 82.62 177 LEU A C 1
ATOM 1372 O O . LEU A 1 177 ? 14.332 -9.038 -4.403 1.00 82.62 177 LEU A O 1
ATOM 1376 N N . LEU A 1 178 ? 12.926 -9.176 -6.157 1.00 77.00 178 LEU A N 1
ATOM 1377 C CA . LEU A 1 178 ? 12.450 -10.528 -5.856 1.00 77.00 178 LEU A CA 1
ATOM 1378 C C . LEU A 1 178 ? 13.582 -11.559 -5.948 1.00 77.00 178 LEU A C 1
ATOM 1380 O O . LEU A 1 178 ? 13.722 -12.401 -5.064 1.00 77.00 178 LEU A O 1
ATOM 1384 N N . GLY A 1 179 ? 14.420 -11.483 -6.983 1.00 71.81 179 GLY A N 1
ATOM 1385 C CA . GLY A 1 179 ? 15.564 -12.377 -7.160 1.00 71.81 179 GLY A CA 1
ATOM 1386 C C . GLY A 1 179 ? 16.571 -12.274 -6.012 1.00 71.81 179 GLY A C 1
ATOM 1387 O O . GLY A 1 179 ? 16.989 -13.294 -5.463 1.00 71.81 179 GLY A O 1
ATOM 1388 N N . ASN A 1 180 ? 16.907 -11.051 -5.597 1.00 79.56 180 ASN A N 1
ATOM 1389 C CA . ASN A 1 180 ? 17.800 -10.790 -4.469 1.00 79.56 180 ASN A CA 1
ATOM 1390 C C . ASN A 1 180 ? 17.208 -11.307 -3.155 1.00 79.56 180 ASN A C 1
ATOM 1392 O O . ASN A 1 180 ? 17.921 -11.941 -2.376 1.00 79.56 180 ASN A O 1
ATOM 1396 N N . PHE A 1 181 ? 15.906 -11.091 -2.936 1.00 77.06 181 PHE A N 1
ATOM 1397 C CA . PHE A 1 181 ? 15.189 -11.619 -1.778 1.00 77.06 181 PHE A CA 1
ATOM 1398 C C . PHE A 1 181 ? 15.281 -13.149 -1.707 1.00 77.06 181 PHE A C 1
ATOM 1400 O O . PHE A 1 181 ? 15.718 -13.689 -0.690 1.00 77.06 181 PHE A O 1
ATOM 1407 N N . TRP A 1 182 ? 14.948 -13.859 -2.790 1.00 78.50 182 TRP A N 1
ATOM 1408 C CA . TRP A 1 182 ? 14.995 -15.325 -2.812 1.00 78.50 182 TRP A CA 1
ATOM 1409 C C . TRP A 1 182 ? 16.416 -15.880 -2.708 1.00 78.50 182 TRP A C 1
ATOM 1411 O O . TRP A 1 182 ? 16.620 -16.909 -2.066 1.00 78.50 182 TRP A O 1
ATOM 1421 N N . ASN A 1 183 ? 17.407 -15.197 -3.284 1.00 76.44 183 ASN A N 1
ATOM 1422 C CA . ASN A 1 183 ? 18.809 -15.588 -3.156 1.00 76.44 183 ASN A CA 1
ATOM 1423 C C . ASN A 1 183 ? 19.287 -15.447 -1.701 1.00 76.44 183 ASN A C 1
ATOM 1425 O O . ASN A 1 183 ? 19.803 -16.404 -1.123 1.00 76.44 183 ASN A O 1
ATOM 1429 N N . ALA A 1 184 ? 19.031 -14.299 -1.065 1.00 75.25 184 ALA A N 1
ATOM 1430 C CA . ALA A 1 184 ? 19.324 -14.099 0.352 1.00 75.25 184 ALA A CA 1
ATOM 1431 C C . ALA A 1 184 ? 18.603 -15.137 1.229 1.00 75.25 184 ALA A C 1
ATOM 1433 O O . ALA A 1 184 ? 19.238 -15.780 2.066 1.00 75.25 184 ALA A O 1
ATOM 1434 N N . PHE A 1 185 ? 17.311 -15.371 0.991 1.00 65.88 185 PHE A N 1
ATOM 1435 C CA . PHE A 1 185 ? 16.527 -16.373 1.711 1.00 65.88 185 PHE A CA 1
ATOM 1436 C C . PHE A 1 185 ? 17.110 -17.786 1.554 1.00 65.88 185 PHE A C 1
ATOM 1438 O O . PHE A 1 185 ? 17.330 -18.482 2.545 1.00 65.88 185 PHE A O 1
ATOM 1445 N N . GLY A 1 186 ? 17.452 -18.193 0.328 1.00 70.88 186 GLY A N 1
ATOM 1446 C CA . GLY A 1 186 ? 18.079 -19.486 0.052 1.00 70.88 186 GLY A CA 1
ATOM 1447 C C . GLY A 1 186 ? 19.440 -19.652 0.735 1.00 70.88 186 GLY A C 1
ATOM 1448 O O . GLY A 1 186 ? 19.749 -20.733 1.243 1.00 70.88 186 GLY A O 1
ATOM 1449 N N . ARG A 1 187 ? 20.235 -18.577 0.838 1.00 74.25 187 ARG A N 1
ATOM 1450 C CA . ARG A 1 187 ? 21.498 -18.571 1.599 1.00 74.25 187 ARG A CA 1
ATOM 1451 C C . ARG A 1 187 ? 21.274 -18.769 3.100 1.00 74.25 187 ARG A C 1
ATOM 1453 O O . ARG A 1 187 ? 22.043 -19.487 3.729 1.00 74.25 187 ARG A O 1
ATOM 1460 N N . HIS A 1 188 ? 20.219 -18.188 3.671 1.00 64.75 188 HIS A N 1
ATOM 1461 C CA . HIS A 1 188 ? 19.883 -18.384 5.085 1.00 64.75 188 HIS A CA 1
ATOM 1462 C C . HIS A 1 188 ? 19.373 -19.805 5.375 1.00 64.75 188 HIS A C 1
ATOM 1464 O O . HIS A 1 188 ? 19.823 -20.427 6.335 1.00 64.75 188 HIS A O 1
ATOM 1470 N N . VAL A 1 189 ? 18.513 -20.363 4.518 1.00 67.81 189 VAL A N 1
ATOM 1471 C CA . VAL A 1 189 ? 17.986 -21.735 4.677 1.00 67.81 189 VAL A CA 1
ATOM 1472 C C . VAL A 1 189 ? 19.094 -22.791 4.560 1.00 67.81 189 VAL A C 1
ATOM 1474 O O . VAL A 1 189 ? 19.135 -23.759 5.324 1.00 67.81 189 VAL A O 1
ATOM 1477 N N . THR A 1 190 ? 20.028 -22.601 3.627 1.00 61.88 190 THR A N 1
ATOM 1478 C CA . THR A 1 190 ? 21.161 -23.523 3.444 1.00 61.88 190 THR A CA 1
ATOM 1479 C C . THR A 1 190 ? 22.190 -23.413 4.571 1.00 61.88 190 THR A C 1
ATOM 1481 O O . THR A 1 190 ? 22.706 -24.437 5.013 1.00 61.88 190 THR A O 1
ATOM 1484 N N . ALA A 1 191 ? 22.429 -22.214 5.113 1.00 58.38 191 ALA A N 1
ATOM 1485 C CA . ALA A 1 191 ? 23.297 -22.019 6.275 1.00 58.38 191 ALA A CA 1
ATOM 1486 C C . ALA A 1 191 ? 22.750 -22.695 7.549 1.00 58.38 191 ALA A C 1
ATOM 1488 O O . ALA A 1 191 ? 23.508 -23.357 8.255 1.00 58.38 191 ALA A O 1
ATOM 1489 N N . SER A 1 192 ? 21.438 -22.615 7.809 1.00 55.09 192 SER A N 1
ATOM 1490 C CA . SER A 1 192 ? 20.803 -23.270 8.968 1.00 55.09 192 SER A CA 1
ATOM 1491 C C . SER A 1 192 ? 20.787 -24.803 8.892 1.00 55.09 192 SER A C 1
ATOM 1493 O O . SER A 1 192 ? 20.638 -25.464 9.916 1.00 55.09 192 SER A O 1
ATOM 1495 N N . SER A 1 193 ? 20.974 -25.382 7.702 1.00 50.47 193 SER A N 1
ATOM 1496 C CA . SER A 1 193 ? 21.014 -26.839 7.504 1.00 50.47 193 SER A CA 1
ATOM 1497 C C . SER A 1 193 ? 22.398 -27.447 7.786 1.00 50.47 193 SER A C 1
ATOM 1499 O O . SER A 1 193 ? 22.508 -28.639 8.072 1.00 50.47 193 SER A O 1
ATOM 1501 N N . SER A 1 194 ? 23.458 -26.635 7.743 1.00 49.56 194 SER A N 1
ATOM 1502 C CA . SER A 1 194 ? 24.845 -27.082 7.943 1.00 49.56 194 SER A CA 1
ATOM 1503 C C . SER A 1 194 ? 25.247 -27.163 9.420 1.00 49.56 194 SER A C 1
ATOM 1505 O O . SER A 1 194 ? 26.142 -27.926 9.766 1.00 49.56 194 SER A O 1
ATOM 1507 N N . THR A 1 195 ? 24.555 -26.455 10.319 1.00 50.50 195 THR A N 1
ATOM 1508 C CA . THR A 1 195 ? 24.875 -26.436 11.761 1.00 50.50 195 THR A CA 1
ATOM 1509 C C . THR A 1 195 ? 24.402 -27.691 12.516 1.00 50.50 195 THR A C 1
ATOM 1511 O O . THR A 1 195 ? 24.807 -27.911 13.651 1.00 50.50 195 THR A O 1
ATOM 1514 N N . HIS A 1 196 ? 23.588 -28.562 11.903 1.00 46.12 196 HIS A N 1
ATOM 1515 C CA . HIS A 1 196 ? 23.074 -29.785 12.549 1.00 46.12 196 HIS A CA 1
ATOM 1516 C C . HIS A 1 196 ? 23.852 -31.070 12.172 1.00 46.12 196 HIS A C 1
ATOM 1518 O O . HIS A 1 196 ? 23.530 -32.160 12.648 1.00 46.12 196 HIS A O 1
ATOM 1524 N N . ARG A 1 197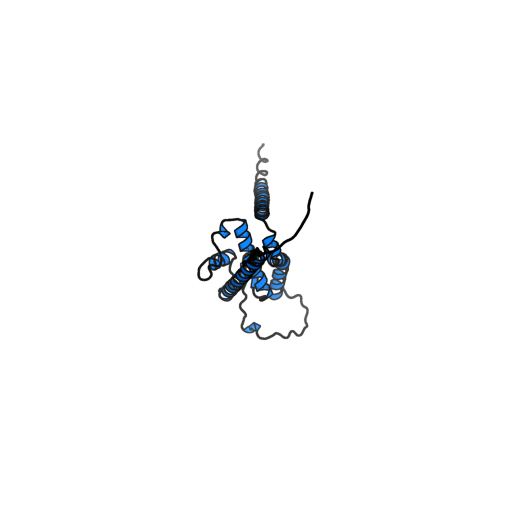 ? 24.887 -30.999 11.320 1.00 41.81 197 ARG A N 1
ATOM 1525 C CA . ARG A 1 197 ? 25.615 -32.192 10.832 1.00 41.81 197 ARG A CA 1
ATOM 1526 C C . ARG A 1 197 ? 27.065 -32.300 11.319 1.00 41.81 197 ARG A C 1
ATOM 1528 O O . ARG A 1 197 ? 27.859 -32.979 10.680 1.00 41.81 197 ARG A O 1
ATOM 1535 N N . GLU A 1 198 ? 27.401 -31.682 12.448 1.00 45.53 198 GLU A N 1
ATOM 1536 C CA . GLU A 1 198 ? 28.766 -31.710 13.005 1.00 45.53 198 GLU A CA 1
ATOM 1537 C C . GLU A 1 198 ? 28.796 -31.982 14.522 1.00 45.53 198 GLU A C 1
ATOM 1539 O O . GLU A 1 198 ? 29.649 -31.483 15.240 1.00 45.53 198 GLU A O 1
ATOM 1544 N N . VAL A 1 199 ? 27.852 -32.786 15.038 1.00 51.94 199 VAL A N 1
ATOM 1545 C CA . VAL A 1 199 ? 27.876 -33.265 16.446 1.00 51.94 199 VAL A CA 1
ATOM 1546 C C . VAL A 1 199 ? 27.709 -34.793 16.560 1.00 51.94 199 VAL A C 1
ATOM 1548 O O . VAL A 1 199 ? 27.653 -35.345 17.650 1.00 51.94 199 VAL A O 1
ATOM 1551 N N . VAL A 1 200 ? 27.682 -35.540 15.448 1.00 54.16 200 VAL A N 1
ATOM 1552 C CA . VAL A 1 200 ? 27.552 -37.015 15.482 1.00 54.16 200 VAL A CA 1
ATOM 1553 C C . VAL A 1 200 ? 28.712 -37.686 14.755 1.00 54.16 200 VAL A C 1
ATOM 1555 O O . VAL A 1 200 ? 28.485 -38.473 13.845 1.00 54.16 200 VAL A O 1
ATOM 1558 N N . ARG A 1 201 ? 29.961 -37.359 15.112 1.00 49.81 201 ARG A N 1
ATOM 1559 C CA . ARG A 1 201 ? 31.153 -38.167 14.770 1.00 49.81 201 ARG A CA 1
ATOM 1560 C C . ARG A 1 201 ? 32.303 -37.988 15.763 1.00 49.81 201 ARG A C 1
ATOM 1562 O O . ARG A 1 201 ? 33.445 -37.866 15.360 1.00 49.81 201 ARG A O 1
ATOM 1569 N N . GLU A 1 202 ? 32.026 -38.025 17.057 1.00 48.56 202 GLU A N 1
ATOM 1570 C CA . GLU A 1 202 ? 33.090 -38.264 18.034 1.00 48.56 202 GLU A CA 1
ATOM 1571 C C . GLU A 1 202 ? 32.440 -38.850 19.279 1.00 48.56 202 GLU A C 1
ATOM 1573 O O . GLU A 1 202 ? 31.922 -38.090 20.076 1.00 48.56 202 GLU A O 1
ATOM 1578 N N . HIS A 1 203 ? 32.286 -40.179 19.332 1.00 47.97 203 HIS A N 1
ATOM 1579 C CA . HIS A 1 203 ? 32.070 -41.023 20.532 1.00 47.97 203 HIS A CA 1
ATOM 1580 C C . HIS A 1 203 ? 31.872 -42.492 20.103 1.00 47.97 203 HIS A C 1
ATOM 1582 O O . HIS A 1 203 ? 30.884 -43.147 20.437 1.00 47.97 203 HIS A O 1
ATOM 1588 N N . ARG A 1 204 ? 32.809 -43.027 19.308 1.00 47.16 204 ARG A N 1
ATOM 1589 C CA . ARG A 1 204 ? 32.986 -44.480 19.201 1.00 47.16 204 ARG A CA 1
ATOM 1590 C C . ARG A 1 204 ? 34.403 -44.821 18.761 1.00 47.16 204 ARG A C 1
ATOM 1592 O O . ARG A 1 204 ? 34.648 -44.964 17.569 1.00 47.16 204 ARG A O 1
ATOM 1599 N N . GLN A 1 205 ? 35.292 -44.983 19.729 1.00 42.69 205 GLN A N 1
ATOM 1600 C CA . GLN A 1 205 ? 36.298 -46.037 19.693 1.00 42.69 205 GLN A CA 1
ATOM 1601 C C . GLN A 1 205 ? 36.806 -46.272 21.115 1.00 42.69 205 GLN A C 1
ATOM 1603 O O . GLN A 1 205 ? 37.195 -45.330 21.803 1.00 42.69 205 GLN A O 1
ATOM 1608 N N . ASP A 1 206 ? 36.637 -47.529 21.517 1.00 43.59 206 ASP A N 1
ATOM 1609 C CA . ASP A 1 206 ? 37.164 -48.190 22.708 1.00 43.59 206 ASP A CA 1
ATOM 1610 C C . ASP A 1 206 ? 38.696 -48.105 22.820 1.00 43.59 206 ASP A C 1
ATOM 1612 O O . ASP A 1 206 ? 39.366 -48.034 21.760 1.00 43.59 206 ASP A O 1
#

pLDDT: mean 70.93, std 16.88, range [36.5, 93.06]

Foldseek 3Di:
DDDDDDDDDDDDPDDDDDDDPDDPDPVVVVVVVVVVLVVLLVLLLVLVVVCQQPDPWKDFQVRSVVVCCDPPNVSDDPVLVVALLSVVLVVLSNLLSLLVVCVVPVQWADDDGITHGDDDDPVNPPDDPDDDDDDDPDDQDPVNVSVVSVVVCVVVSVCSNDCVNSVVCDSVNSVVVVVVVVVVVVVVVVVVVVVVPPPPPPDDDD

Radius of gyration: 32.23 Å; chains: 1; bounding box: 56×91×123 Å

Sequence (206 aa):
MGKSLLQQNPLHCDEDSRSAPTLPCRTDDMVSMRAALSQRIEALQLAIGELLRTNRGPTTEQQLIQTLSSPPYALIDSAGLRSPLGLFQLHFLIFHSLYSLRRRDARILIHTLHIGYIKPSASDLDGRDLTSEDLAPTPMSQADCIEHMQATAEPLAQYYLDLDNLFTTSSGDVQALLGNFWNAFGRHVTASSSTHREVVREHRQD